Protein AF-F1LDQ6-F1 (afdb_monomer_lite)

Structure (mmCIF, N/CA/C/O backbone):
data_AF-F1LDQ6-F1
#
_entry.id   AF-F1LDQ6-F1
#
loop_
_atom_site.group_PDB
_atom_site.id
_atom_site.type_symbol
_atom_site.label_atom_id
_atom_site.label_alt_id
_atom_site.label_comp_id
_atom_site.label_asym_id
_atom_site.label_entity_id
_atom_site.label_seq_id
_atom_site.pdbx_PDB_ins_code
_atom_site.Cartn_x
_atom_site.Cartn_y
_atom_site.Cartn_z
_atom_site.occupancy
_atom_site.B_iso_or_equiv
_atom_site.auth_seq_id
_atom_site.auth_comp_id
_atom_site.auth_asym_id
_atom_site.auth_atom_id
_atom_site.pdbx_PDB_model_num
ATOM 1 N N . MET A 1 1 ? 8.970 -7.870 -12.441 1.00 80.69 1 MET A N 1
ATOM 2 C CA . MET A 1 1 ? 7.607 -8.225 -11.970 1.00 80.69 1 MET A CA 1
ATOM 3 C C . MET A 1 1 ? 7.551 -8.861 -10.576 1.00 80.69 1 MET A C 1
ATOM 5 O O . MET A 1 1 ? 6.465 -8.912 -10.012 1.00 80.69 1 MET A O 1
ATOM 9 N N . HIS A 1 2 ? 8.662 -9.320 -9.978 1.00 88.25 2 HIS A N 1
ATOM 10 C CA . HIS A 1 2 ? 8.623 -9.955 -8.647 1.00 88.25 2 HIS A CA 1
ATOM 11 C C . HIS A 1 2 ? 8.048 -9.056 -7.546 1.00 88.25 2 HIS A C 1
ATOM 13 O O . HIS A 1 2 ? 7.240 -9.527 -6.755 1.00 88.25 2 HIS A O 1
ATOM 19 N N . LEU A 1 3 ? 8.393 -7.763 -7.538 1.00 90.75 3 LEU A N 1
ATOM 20 C CA . LEU A 1 3 ? 7.839 -6.810 -6.572 1.00 90.75 3 LEU A CA 1
ATOM 21 C C . LEU A 1 3 ? 6.325 -6.659 -6.731 1.00 90.75 3 LEU A C 1
ATOM 23 O O . LEU A 1 3 ? 5.604 -6.817 -5.759 1.00 90.75 3 LEU A O 1
ATOM 27 N N . THR A 1 4 ? 5.826 -6.464 -7.953 1.00 88.25 4 THR A N 1
ATOM 28 C CA . THR A 1 4 ? 4.381 -6.427 -8.241 1.00 88.25 4 THR A CA 1
ATOM 29 C C . THR A 1 4 ? 3.661 -7.660 -7.701 1.00 88.25 4 THR A C 1
ATOM 31 O O . THR A 1 4 ? 2.629 -7.543 -7.049 1.00 88.25 4 THR A O 1
ATOM 34 N N . ARG A 1 5 ? 4.238 -8.844 -7.919 1.00 88.31 5 ARG A N 1
ATOM 35 C CA . ARG A 1 5 ? 3.702 -10.105 -7.408 1.00 88.31 5 ARG A CA 1
ATOM 36 C C . ARG A 1 5 ? 3.729 -10.167 -5.877 1.00 88.31 5 ARG A C 1
ATOM 38 O O . ARG A 1 5 ? 2.726 -10.535 -5.282 1.00 88.31 5 ARG A O 1
ATOM 45 N N . ALA A 1 6 ? 4.819 -9.763 -5.230 1.00 90.56 6 ALA A N 1
ATOM 46 C CA . ALA A 1 6 ? 4.908 -9.736 -3.770 1.00 90.56 6 ALA A CA 1
ATOM 47 C C . ALA A 1 6 ? 3.896 -8.760 -3.143 1.00 90.56 6 ALA A C 1
ATOM 49 O O . ALA A 1 6 ? 3.121 -9.155 -2.277 1.00 90.56 6 ALA A O 1
ATOM 50 N N . TYR A 1 7 ? 3.840 -7.520 -3.637 1.00 92.44 7 TYR A N 1
ATOM 51 C CA . TYR A 1 7 ? 2.925 -6.490 -3.136 1.00 92.44 7 TYR A CA 1
ATOM 52 C C . TYR A 1 7 ? 1.452 -6.809 -3.402 1.00 92.44 7 TYR A C 1
ATOM 54 O O . TYR A 1 7 ? 0.591 -6.348 -2.655 1.00 92.44 7 TYR A O 1
ATOM 62 N N . SER A 1 8 ? 1.152 -7.635 -4.411 1.00 88.31 8 SER A N 1
ATOM 63 C CA . SER A 1 8 ? -0.214 -8.116 -4.624 1.00 88.31 8 SER A CA 1
ATOM 64 C C . SER A 1 8 ? -0.769 -8.849 -3.404 1.00 88.31 8 SER A C 1
ATOM 66 O O . SER A 1 8 ? -1.938 -8.670 -3.090 1.00 88.31 8 SER A O 1
ATOM 68 N N . ALA A 1 9 ? 0.071 -9.573 -2.653 1.00 91.75 9 ALA A N 1
ATOM 69 C CA . ALA A 1 9 ? -0.367 -10.258 -1.443 1.00 91.75 9 ALA A CA 1
ATOM 70 C C . ALA A 1 9 ? -0.829 -9.276 -0.359 1.00 91.75 9 ALA A C 1
ATOM 72 O O . ALA A 1 9 ? -1.778 -9.570 0.354 1.00 91.75 9 ALA A O 1
ATOM 73 N N . PHE A 1 10 ? -0.213 -8.098 -0.247 1.00 92.94 10 PHE A N 1
ATOM 74 C CA . PHE A 1 10 ? -0.625 -7.098 0.742 1.00 92.94 10 PHE A CA 1
ATOM 75 C C . PHE A 1 10 ? -1.967 -6.464 0.370 1.00 92.94 10 PHE A C 1
ATOM 77 O O . PHE A 1 10 ? -2.851 -6.362 1.212 1.00 92.94 10 PHE A O 1
ATOM 84 N N . GLY A 1 11 ? -2.148 -6.099 -0.903 1.00 88.00 11 GLY A N 1
ATOM 85 C CA . GLY A 1 11 ? -3.404 -5.515 -1.381 1.00 88.00 11 GLY A CA 1
ATOM 86 C C . GLY A 1 11 ? -4.557 -6.519 -1.497 1.00 88.00 11 GLY A C 1
ATOM 87 O O . GLY A 1 11 ? -5.712 -6.126 -1.440 1.00 88.00 11 GLY A O 1
ATOM 88 N N . ASN A 1 12 ? -4.267 -7.813 -1.641 1.00 89.19 12 ASN A N 1
ATOM 89 C CA . ASN A 1 12 ? -5.262 -8.846 -1.937 1.00 89.19 12 ASN A CA 1
ATOM 90 C C . ASN A 1 12 ? -5.451 -9.835 -0.773 1.00 89.19 12 ASN A C 1
ATOM 92 O O . ASN A 1 12 ? -5.427 -11.049 -0.965 1.00 89.19 12 ASN A O 1
ATOM 96 N N . GLY A 1 13 ? -5.557 -9.332 0.462 1.00 86.31 13 GLY A N 1
ATOM 97 C CA . GLY A 1 13 ? -5.902 -10.153 1.633 1.00 86.31 13 GLY A CA 1
ATOM 98 C C . GLY A 1 13 ? -4.936 -11.310 1.924 1.00 86.31 13 GLY A C 1
ATOM 99 O O . GLY A 1 13 ? -5.341 -12.339 2.457 1.00 86.31 13 GLY A O 1
ATOM 100 N N . GLY A 1 14 ? -3.664 -11.178 1.551 1.00 87.25 14 GLY A N 1
ATOM 101 C CA . GLY A 1 14 ? -2.615 -12.182 1.742 1.00 87.25 14 GLY A CA 1
ATOM 102 C C . GLY A 1 14 ? -2.458 -13.188 0.600 1.00 87.25 14 GLY A C 1
ATOM 103 O O . GLY A 1 14 ? -1.590 -14.065 0.671 1.00 87.25 14 GLY A O 1
ATOM 104 N N . VAL A 1 15 ? -3.250 -13.049 -0.465 1.00 87.75 15 VAL A N 1
ATOM 105 C CA . VAL A 1 15 ? -3.206 -13.898 -1.657 1.00 87.75 15 VAL A CA 1
ATOM 106 C C . VAL A 1 15 ? -2.243 -13.320 -2.687 1.00 87.75 15 VAL A C 1
ATOM 108 O O . VAL A 1 15 ? -2.486 -12.269 -3.279 1.00 87.75 15 VAL A O 1
ATOM 111 N N . MET A 1 16 ? -1.158 -14.041 -2.954 1.00 86.25 16 MET A N 1
ATOM 112 C CA . MET A 1 16 ? -0.232 -13.695 -4.027 1.00 86.25 16 MET A CA 1
ATOM 113 C C . MET A 1 16 ? -0.817 -14.106 -5.382 1.00 86.25 16 MET A C 1
ATOM 115 O O . MET A 1 16 ? -1.161 -15.273 -5.566 1.00 86.25 16 MET A O 1
ATOM 119 N N . VAL A 1 17 ? -0.869 -13.172 -6.336 1.00 80.88 17 VAL A N 1
ATOM 120 C CA . VAL A 1 17 ? -1.338 -13.438 -7.708 1.00 80.88 17 VAL A CA 1
ATOM 121 C C . VAL A 1 17 ? -0.198 -13.382 -8.716 1.00 80.88 17 VAL A C 1
ATOM 123 O O . VAL A 1 17 ? 0.825 -12.724 -8.505 1.00 80.88 17 VAL A O 1
ATOM 126 N N . THR A 1 18 ? -0.375 -14.062 -9.842 1.00 82.12 18 THR A N 1
ATOM 127 C CA . THR A 1 18 ? 0.530 -13.947 -10.985 1.00 82.12 18 THR A CA 1
ATOM 128 C C . THR A 1 18 ? 0.097 -12.747 -11.836 1.00 82.12 18 THR A C 1
ATOM 130 O O . THR A 1 18 ? -1.075 -12.650 -12.181 1.00 82.12 18 THR A O 1
ATOM 133 N N . PRO A 1 19 ? 0.981 -11.783 -12.154 1.00 81.75 19 PRO A N 1
ATOM 134 C CA . PRO A 1 19 ? 0.616 -10.683 -13.045 1.00 81.75 19 PRO A CA 1
ATOM 135 C C . PRO A 1 19 ? 0.412 -11.164 -14.490 1.00 81.75 19 PRO A C 1
ATOM 137 O O . PRO A 1 19 ? 1.294 -11.816 -15.051 1.00 81.75 19 PRO A O 1
ATOM 140 N N . HIS A 1 20 ? -0.706 -10.776 -15.105 1.00 82.81 20 HIS A N 1
ATOM 141 C CA . HIS A 1 20 ? -1.045 -11.078 -16.499 1.00 82.81 20 HIS A CA 1
ATOM 142 C C . HIS A 1 20 ? -1.053 -9.805 -17.353 1.00 82.81 20 HIS A C 1
ATOM 144 O O . HIS A 1 20 ? -1.496 -8.748 -16.908 1.00 82.81 20 HIS A O 1
ATOM 150 N N . ILE A 1 21 ? -0.549 -9.906 -18.587 1.00 86.06 21 ILE A N 1
ATOM 151 C CA . ILE A 1 21 ? -0.546 -8.801 -19.568 1.00 86.06 21 ILE A CA 1
ATOM 152 C C . ILE A 1 21 ? -1.550 -9.062 -20.699 1.00 86.06 21 ILE A C 1
ATOM 154 O O . ILE A 1 21 ? -2.179 -8.134 -21.202 1.00 86.06 21 ILE A O 1
ATOM 158 N N . ILE A 1 22 ? -1.719 -10.324 -21.101 1.00 84.56 22 ILE A N 1
ATOM 159 C CA . ILE A 1 22 ? -2.584 -10.717 -22.216 1.00 84.56 22 ILE A CA 1
ATOM 160 C C . ILE A 1 22 ? -3.947 -11.119 -21.659 1.00 84.56 22 ILE A C 1
ATOM 162 O O . ILE A 1 22 ? -4.043 -12.129 -20.973 1.00 84.56 22 ILE A O 1
ATOM 166 N N . LYS A 1 23 ? -5.001 -10.362 -21.987 1.00 82.75 23 LYS A N 1
ATOM 167 C CA . LYS A 1 23 ? -6.384 -10.675 -21.583 1.00 82.75 23 LYS A CA 1
ATOM 168 C C . LYS A 1 23 ? -7.020 -11.770 -22.444 1.00 82.75 23 LYS A C 1
ATOM 170 O O . LYS A 1 23 ? -7.726 -12.639 -21.942 1.00 82.75 23 LYS A O 1
ATOM 175 N N . SER A 1 24 ? -6.818 -11.704 -23.753 1.00 87.50 24 SER A N 1
ATOM 176 C CA . SER A 1 24 ? -7.288 -12.705 -24.708 1.00 87.50 24 SER A CA 1
ATOM 177 C C . SER A 1 24 ? -6.503 -12.592 -26.007 1.00 87.50 24 SER A C 1
ATOM 179 O O . SER A 1 24 ? -6.010 -11.515 -26.337 1.00 87.50 24 SER A O 1
ATOM 181 N N . ILE A 1 25 ? -6.413 -13.697 -26.736 1.00 86.56 25 ILE A N 1
ATOM 182 C CA . ILE A 1 25 ? -5.939 -13.748 -28.115 1.00 86.56 25 ILE A CA 1
ATOM 183 C C . ILE A 1 25 ? -7.113 -14.260 -28.939 1.00 86.56 25 ILE A C 1
ATOM 185 O O . ILE A 1 25 ? -7.720 -15.277 -28.595 1.00 86.56 25 ILE A O 1
ATOM 189 N N . THR A 1 26 ? -7.444 -13.522 -29.990 1.00 91.56 26 THR A N 1
ATOM 190 C CA . THR A 1 26 ? -8.532 -13.837 -30.911 1.00 91.56 26 THR A CA 1
ATOM 191 C C . THR A 1 26 ? -7.933 -13.992 -32.295 1.00 91.56 26 THR A C 1
ATOM 193 O O . THR A 1 26 ? -7.152 -13.140 -32.719 1.00 91.56 26 THR A O 1
ATOM 196 N N . ASP A 1 27 ? -8.268 -15.091 -32.955 1.00 89.81 27 ASP A N 1
ATOM 197 C CA . ASP A 1 27 ? -7.915 -15.330 -34.343 1.00 89.81 27 ASP A CA 1
ATOM 198 C C . ASP A 1 27 ? -8.612 -14.286 -35.226 1.00 89.81 27 ASP A C 1
ATOM 200 O O . ASP A 1 27 ? -9.815 -14.045 -35.095 1.00 89.81 27 ASP A O 1
ATOM 204 N N . ALA A 1 28 ? -7.840 -13.609 -36.073 1.00 90.81 28 ALA A N 1
ATOM 205 C CA . ALA A 1 28 ? -8.348 -12.508 -36.883 1.00 90.81 28 ALA A CA 1
ATOM 206 C C . ALA A 1 28 ? -9.194 -12.983 -38.076 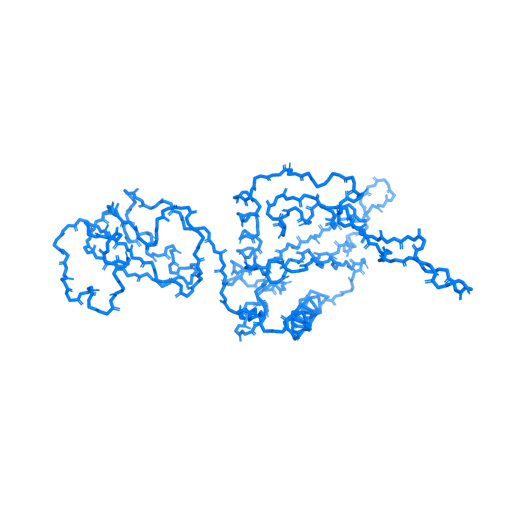1.00 90.81 28 ALA A C 1
ATOM 208 O O . ALA A 1 28 ? -10.057 -12.229 -38.525 1.00 90.81 28 ALA A O 1
ATOM 209 N N . ASP A 1 29 ? -8.969 -14.207 -38.561 1.00 88.44 29 ASP A N 1
ATOM 210 C CA . ASP A 1 29 ? -9.634 -14.762 -39.741 1.00 88.44 29 ASP A CA 1
ATOM 211 C C . ASP A 1 29 ? -10.944 -15.461 -39.359 1.00 88.44 29 ASP A C 1
ATOM 213 O O . ASP A 1 29 ? -11.956 -15.325 -40.049 1.00 88.44 29 ASP A O 1
ATOM 217 N N . THR A 1 30 ? -10.950 -16.193 -38.241 1.00 92.25 30 THR A N 1
ATOM 218 C CA . THR A 1 30 ? -12.122 -16.956 -37.776 1.00 92.25 30 THR A CA 1
ATOM 219 C C . THR A 1 30 ? -12.946 -16.220 -36.720 1.00 92.25 30 THR A C 1
ATOM 221 O O . THR A 1 30 ? -14.110 -16.558 -36.500 1.00 92.25 30 THR A O 1
ATOM 224 N N . GLY A 1 31 ? -12.365 -15.223 -36.045 1.00 89.25 31 GLY A N 1
ATOM 225 C CA . GLY A 1 31 ? -12.971 -14.561 -34.887 1.00 89.25 31 GLY A CA 1
ATOM 226 C C . GLY A 1 31 ? -12.975 -15.416 -33.612 1.00 89.25 31 GLY A C 1
ATOM 227 O O . GLY A 1 31 ? -13.575 -15.020 -32.608 1.00 89.25 31 GLY A O 1
ATOM 228 N N . GLU A 1 32 ? -12.326 -16.583 -33.621 1.00 89.44 32 GLU A N 1
ATOM 229 C CA . GLU A 1 32 ? -12.301 -17.506 -32.488 1.00 89.44 32 GLU A CA 1
ATOM 230 C C . GLU A 1 32 ? -11.354 -17.024 -31.379 1.00 89.44 32 GLU A C 1
ATOM 232 O O . GLU A 1 32 ? -10.224 -16.600 -31.621 1.00 89.44 32 GLU A O 1
ATOM 237 N N . VAL A 1 33 ? -11.789 -17.109 -30.118 1.00 86.06 33 VAL A N 1
ATOM 238 C CA . VAL A 1 33 ? -10.930 -16.809 -28.964 1.00 86.06 33 VAL A CA 1
ATOM 239 C C . VAL A 1 33 ? -10.040 -18.016 -28.662 1.00 86.06 33 VAL A C 1
ATOM 241 O O . VAL A 1 33 ? -10.438 -18.920 -27.932 1.00 86.06 33 VAL A O 1
ATOM 244 N N . ILE A 1 34 ? -8.816 -17.999 -29.183 1.00 89.62 34 ILE A N 1
ATOM 245 C CA . ILE A 1 34 ? -7.836 -19.087 -29.023 1.00 89.62 34 ILE A CA 1
ATOM 246 C C . ILE A 1 34 ? -7.120 -19.071 -27.665 1.00 89.62 34 ILE A C 1
ATOM 248 O O . ILE A 1 34 ? -6.612 -20.089 -27.200 1.00 89.62 34 ILE A O 1
ATOM 252 N N . TYR A 1 35 ? -7.098 -17.920 -26.993 1.00 83.62 35 TYR A N 1
ATOM 253 C CA . TYR A 1 35 ? -6.637 -17.795 -25.612 1.00 83.62 35 TYR A CA 1
ATOM 254 C C . TYR A 1 35 ? -7.503 -16.784 -24.875 1.00 83.62 35 TYR A C 1
ATOM 256 O O . TYR A 1 35 ? -7.811 -15.709 -25.387 1.00 83.62 35 TYR A O 1
ATOM 264 N N . LYS A 1 36 ? -7.847 -17.090 -23.630 1.00 82.50 36 LYS A N 1
ATOM 265 C CA . LYS A 1 36 ? -8.489 -16.153 -22.717 1.00 82.50 36 LYS A CA 1
ATOM 266 C C . LYS A 1 36 ? -7.867 -16.329 -21.351 1.00 82.50 36 LYS A C 1
ATOM 268 O O . LYS A 1 36 ? -7.795 -17.450 -20.850 1.00 82.50 36 LYS A O 1
ATOM 273 N N . ASP A 1 37 ? -7.449 -15.220 -20.765 1.00 74.00 37 ASP A N 1
ATOM 274 C CA . ASP A 1 37 ? -7.038 -15.186 -19.376 1.00 74.00 37 ASP A CA 1
ATOM 275 C C . ASP A 1 37 ? -8.293 -15.374 -18.523 1.00 74.00 37 ASP A C 1
ATOM 277 O O . ASP A 1 37 ? -9.160 -14.501 -18.428 1.00 74.00 37 ASP A O 1
ATOM 281 N N . THR A 1 38 ? -8.461 -16.590 -18.022 1.00 64.38 38 THR A N 1
ATOM 282 C CA . THR A 1 38 ? -9.497 -16.942 -17.056 1.00 64.38 38 THR A CA 1
ATOM 283 C C . THR A 1 38 ? -8.820 -17.044 -15.703 1.00 64.38 38 THR A C 1
ATOM 285 O O . THR A 1 38 ? -7.817 -17.754 -15.604 1.00 64.38 38 THR A O 1
ATOM 288 N N . GLU A 1 39 ? -9.380 -16.383 -14.687 1.00 54.06 39 GLU A N 1
ATOM 289 C CA . GLU A 1 39 ? -8.834 -16.314 -13.319 1.00 54.06 39 GLU A CA 1
ATOM 290 C C . GLU A 1 39 ? -8.436 -17.695 -12.752 1.00 54.06 39 GLU A C 1
ATOM 292 O O . GLU A 1 39 ? -7.484 -17.792 -11.984 1.00 54.06 39 GLU A O 1
ATOM 297 N N . ASP A 1 40 ? -9.077 -18.775 -13.214 1.00 51.47 40 ASP A N 1
ATOM 298 C CA . ASP A 1 40 ? -8.833 -20.152 -12.768 1.00 51.47 40 ASP A CA 1
ATOM 299 C C . ASP A 1 40 ? -7.605 -20.862 -13.369 1.00 51.47 40 ASP A C 1
ATOM 301 O O . ASP A 1 40 ? -7.151 -21.865 -12.817 1.00 51.47 40 ASP A O 1
ATOM 305 N N . LYS A 1 41 ? -7.057 -20.423 -14.513 1.00 49.78 41 LYS A N 1
ATOM 306 C CA . LYS A 1 41 ? -6.101 -21.261 -15.278 1.00 49.78 41 LYS A CA 1
ATOM 307 C C . LYS A 1 41 ? -4.630 -21.064 -14.926 1.00 49.78 41 LYS A C 1
ATOM 309 O O . LYS A 1 41 ? -3.808 -21.898 -15.300 1.00 49.78 41 LYS A O 1
ATOM 314 N N . ASN A 1 42 ? -4.279 -20.019 -14.187 1.00 46.59 42 ASN A N 1
ATOM 315 C CA . ASN A 1 42 ? -2.882 -19.656 -13.975 1.00 46.59 42 ASN A CA 1
ATOM 316 C C . ASN A 1 42 ? -2.465 -19.799 -12.506 1.00 46.59 42 ASN A C 1
ATOM 318 O O . ASN A 1 42 ? -2.464 -18.849 -11.735 1.00 46.59 42 ASN A O 1
ATOM 322 N N . LEU A 1 43 ? -2.068 -21.028 -12.161 1.00 47.97 43 LEU A N 1
ATOM 323 C CA . LEU A 1 43 ? -0.996 -21.367 -11.217 1.00 47.97 43 LEU A CA 1
ATOM 324 C C . LEU A 1 43 ? -0.895 -20.487 -9.951 1.00 47.97 43 LEU A C 1
ATOM 326 O O . LEU A 1 43 ? -0.218 -19.460 -9.920 1.00 47.97 43 LEU A O 1
ATOM 330 N N . ALA A 1 44 ? -1.457 -21.030 -8.866 1.00 50.66 44 ALA A N 1
ATOM 331 C CA . ALA A 1 44 ? -1.191 -20.678 -7.473 1.00 50.66 44 ALA A CA 1
ATOM 332 C C . ALA A 1 44 ? -1.629 -19.268 -7.043 1.00 50.66 44 ALA A C 1
ATOM 334 O O . ALA A 1 44 ? -0.806 -18.459 -6.612 1.00 50.66 44 ALA A O 1
ATOM 335 N N . ILE A 1 45 ? -2.948 -19.042 -7.018 1.00 60.59 45 ILE A N 1
ATOM 336 C CA . ILE A 1 45 ? -3.583 -18.268 -5.939 1.00 60.59 45 ILE A CA 1
ATOM 337 C C . ILE A 1 45 ? -3.091 -18.894 -4.629 1.00 60.59 45 ILE A C 1
ATOM 339 O O . ILE A 1 45 ? -3.582 -19.932 -4.187 1.00 60.59 45 ILE A O 1
ATOM 343 N N . LYS A 1 46 ? -2.019 -18.337 -4.069 1.00 76.50 46 LYS A N 1
ATOM 344 C CA . LYS A 1 46 ? -1.381 -18.867 -2.867 1.00 76.50 46 LYS A CA 1
ATOM 345 C C . LYS A 1 46 ? -1.582 -17.860 -1.757 1.00 76.50 46 LYS A C 1
ATOM 347 O O . LYS A 1 46 ? -1.048 -16.753 -1.825 1.00 76.50 46 LYS A O 1
ATOM 352 N N . GLN A 1 47 ? -2.312 -18.267 -0.725 1.00 87.19 47 GLN A N 1
ATOM 353 C CA . GLN A 1 47 ? -2.287 -17.569 0.551 1.00 87.19 47 GLN A CA 1
ATOM 354 C C . GLN A 1 47 ? -0.858 -17.672 1.097 1.00 87.19 47 GLN A C 1
ATOM 356 O O . GLN A 1 47 ? -0.402 -18.757 1.462 1.00 87.19 47 GLN A O 1
ATOM 361 N N . VAL A 1 48 ? -0.114 -16.570 1.069 1.00 92.56 48 VAL A N 1
ATOM 362 C CA . VAL A 1 48 ? 1.290 -16.535 1.520 1.00 92.56 48 VAL A CA 1
ATOM 363 C C . VAL A 1 48 ? 1.437 -15.916 2.904 1.00 92.56 48 VAL A C 1
ATOM 365 O O . VAL A 1 48 ? 2.399 -16.217 3.602 1.00 92.56 48 VAL A O 1
ATOM 368 N N . ILE A 1 49 ? 0.472 -15.091 3.307 1.00 93.06 49 ILE A N 1
ATOM 369 C CA . ILE A 1 49 ? 0.343 -14.498 4.643 1.00 93.06 49 ILE A CA 1
ATOM 370 C C . ILE A 1 49 ? -1.132 -14.496 5.033 1.00 93.06 49 ILE A C 1
ATOM 372 O O . ILE A 1 49 ? -1.979 -14.607 4.155 1.00 93.06 49 ILE A O 1
ATOM 376 N N . LYS A 1 50 ? -1.468 -14.375 6.318 1.00 90.88 50 LYS A N 1
ATOM 377 C CA . LYS A 1 50 ? -2.874 -14.314 6.744 1.00 90.88 50 LYS A CA 1
ATOM 378 C C . LYS A 1 50 ? -3.536 -12.995 6.300 1.00 90.88 50 LYS A C 1
ATOM 380 O O . LYS A 1 50 ? -2.817 -11.996 6.190 1.00 90.88 50 LYS A O 1
ATOM 385 N N . PRO A 1 51 ? -4.863 -12.958 6.081 1.00 87.25 51 PRO A N 1
ATOM 386 C CA . PRO A 1 51 ? -5.574 -11.720 5.760 1.00 87.25 51 PRO A CA 1
ATOM 387 C C . PRO A 1 51 ? -5.327 -10.607 6.781 1.00 87.25 51 PRO A C 1
ATOM 389 O O . PRO A 1 51 ? -5.076 -9.469 6.390 1.00 87.25 51 PRO A O 1
ATOM 392 N N . GLU A 1 52 ? -5.286 -10.949 8.072 1.00 84.88 52 GLU A N 1
ATOM 393 C CA . GLU A 1 52 ? -5.036 -9.989 9.151 1.00 84.88 52 GLU A CA 1
ATOM 394 C C . GLU A 1 52 ? -3.632 -9.397 9.034 1.00 84.88 52 GLU A C 1
ATOM 396 O O . GLU A 1 52 ? -3.459 -8.185 9.089 1.00 84.88 52 GLU A O 1
ATOM 401 N N . THR A 1 53 ? -2.628 -10.237 8.757 1.00 90.50 53 THR A N 1
ATOM 402 C CA . THR A 1 53 ? -1.252 -9.783 8.514 1.00 90.50 53 THR A CA 1
ATOM 403 C C . THR A 1 53 ? -1.165 -8.863 7.298 1.00 90.50 53 THR A C 1
ATOM 405 O O . THR A 1 53 ? -0.468 -7.853 7.349 1.00 90.50 53 THR A O 1
ATOM 408 N N . ALA A 1 54 ? -1.859 -9.190 6.204 1.00 90.00 54 ALA A N 1
ATOM 409 C CA . ALA A 1 54 ? -1.862 -8.361 5.001 1.00 90.00 54 ALA A CA 1
ATOM 410 C C . ALA A 1 54 ? -2.433 -6.966 5.281 1.00 90.00 54 ALA A C 1
ATOM 412 O O . ALA A 1 54 ? -1.817 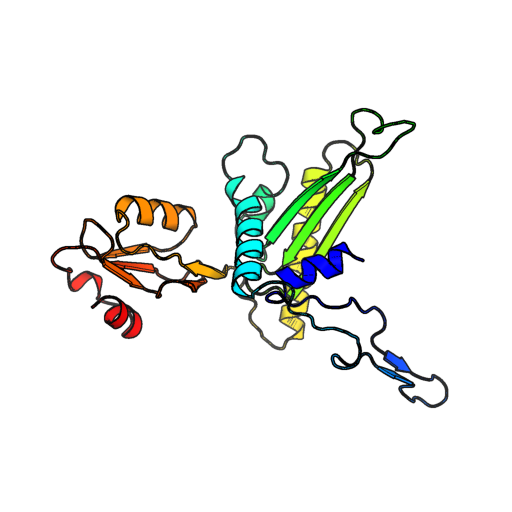-5.965 4.915 1.00 90.00 54 ALA A O 1
ATOM 413 N N . ALA A 1 55 ? -3.562 -6.895 5.985 1.00 84.62 55 ALA A N 1
ATOM 414 C CA . ALA A 1 55 ? -4.179 -5.624 6.328 1.00 84.62 55 ALA A CA 1
ATOM 415 C C . ALA A 1 55 ? -3.376 -4.842 7.388 1.00 84.62 55 ALA A C 1
ATOM 417 O O . ALA A 1 55 ? -3.249 -3.628 7.247 1.00 84.62 55 ALA A O 1
ATOM 418 N N . THR A 1 56 ? -2.713 -5.497 8.355 1.00 86.19 56 THR A N 1
ATOM 419 C CA . THR A 1 56 ? -1.725 -4.824 9.224 1.00 86.19 56 THR A CA 1
ATOM 420 C C . THR A 1 56 ? -0.607 -4.179 8.403 1.00 86.19 56 THR A C 1
ATOM 422 O O . THR A 1 56 ? -0.291 -3.016 8.620 1.00 86.19 56 THR A O 1
ATOM 425 N N . VAL A 1 57 ? -0.036 -4.884 7.418 1.00 91.56 57 VAL A N 1
ATOM 426 C CA . VAL A 1 57 ? 1.026 -4.326 6.560 1.00 91.56 57 VAL A CA 1
ATOM 427 C C . VAL A 1 57 ? 0.537 -3.105 5.779 1.00 91.56 57 VAL A C 1
ATOM 429 O O . VAL A 1 57 ? 1.245 -2.102 5.709 1.00 91.56 57 VAL A O 1
ATOM 432 N N . VAL A 1 58 ? -0.670 -3.159 5.207 1.00 85.69 58 VAL A N 1
ATOM 433 C CA . VAL A 1 58 ? -1.259 -2.016 4.491 1.00 85.69 58 VAL A CA 1
ATOM 434 C C . VAL A 1 58 ? -1.478 -0.829 5.434 1.00 85.69 58 VAL A C 1
ATOM 436 O O . VAL A 1 58 ? -1.143 0.294 5.061 1.00 85.69 58 VAL A O 1
ATOM 439 N N . ASN A 1 59 ? -1.951 -1.061 6.660 1.00 79.44 59 ASN A N 1
ATOM 440 C CA . ASN A 1 59 ? -2.123 -0.004 7.662 1.00 79.44 59 ASN A CA 1
ATOM 441 C C . ASN A 1 59 ? -0.788 0.624 8.065 1.00 79.44 59 ASN A C 1
ATOM 443 O O . ASN A 1 59 ? -0.674 1.845 8.086 1.00 79.44 59 ASN A O 1
ATOM 447 N N . GLU A 1 60 ? 0.255 -0.176 8.276 1.00 82.44 60 GLU A N 1
ATOM 448 C CA . GLU A 1 60 ? 1.591 0.351 8.567 1.00 82.44 60 GLU A CA 1
ATOM 449 C C . GLU A 1 60 ? 2.174 1.150 7.393 1.00 82.44 60 GLU A C 1
ATOM 451 O O . GLU A 1 60 ? 2.870 2.145 7.587 1.00 82.44 60 GLU A O 1
ATOM 456 N N . MET A 1 61 ? 1.842 0.782 6.153 1.00 84.62 61 MET A N 1
ATOM 457 C CA . MET A 1 61 ? 2.178 1.585 4.975 1.00 84.62 61 MET A CA 1
ATOM 458 C C . MET A 1 61 ? 1.400 2.910 4.912 1.00 84.62 61 MET A C 1
ATOM 460 O O . MET A 1 61 ? 1.907 3.869 4.333 1.00 84.62 61 MET A O 1
ATOM 464 N N . VAL A 1 62 ? 0.190 2.993 5.476 1.00 77.69 62 VAL A N 1
ATOM 465 C CA . VAL A 1 62 ? -0.525 4.270 5.667 1.00 77.69 62 VAL A CA 1
ATOM 466 C C . VAL A 1 62 ? 0.138 5.074 6.787 1.00 77.69 62 VAL A C 1
ATOM 468 O O . VAL A 1 62 ? 0.434 6.251 6.598 1.00 77.69 62 VAL A O 1
ATOM 471 N N . ASN A 1 63 ? 0.466 4.438 7.912 1.00 69.81 63 ASN A N 1
ATOM 472 C CA . ASN A 1 63 ? 1.123 5.084 9.051 1.00 69.81 63 ASN A CA 1
ATOM 473 C C . ASN A 1 63 ? 2.498 5.651 8.683 1.00 69.81 63 ASN A C 1
ATOM 475 O O . ASN A 1 63 ? 2.851 6.754 9.085 1.00 69.81 63 ASN A O 1
ATOM 479 N N . ALA A 1 64 ? 3.265 4.954 7.845 1.00 70.56 64 ALA A N 1
ATOM 480 C CA . ALA A 1 64 ? 4.538 5.455 7.331 1.00 70.56 64 ALA A CA 1
ATOM 481 C C . ALA A 1 64 ? 4.388 6.762 6.527 1.00 70.56 64 ALA A C 1
ATOM 483 O O . ALA A 1 64 ? 5.342 7.539 6.421 1.00 70.56 64 ALA A O 1
ATOM 484 N N . VAL A 1 65 ? 3.202 7.008 5.959 1.00 63.50 65 VAL A N 1
ATOM 485 C CA . VAL A 1 65 ? 2.864 8.242 5.243 1.00 63.50 65 VAL A CA 1
ATOM 486 C C . VAL A 1 65 ? 2.443 9.336 6.223 1.00 63.50 65 VAL A C 1
ATOM 488 O O . VAL A 1 65 ? 2.948 10.453 6.102 1.00 63.50 65 VAL A O 1
ATOM 491 N N . THR A 1 66 ? 1.568 9.013 7.183 1.00 54.75 66 THR A N 1
ATOM 492 C CA . THR A 1 66 ? 0.958 9.964 8.131 1.00 54.75 66 THR A CA 1
ATOM 493 C C . THR A 1 66 ? 1.872 10.343 9.294 1.00 54.75 66 THR A C 1
ATOM 495 O O . THR A 1 66 ? 1.912 11.504 9.667 1.00 54.75 66 THR A O 1
ATOM 498 N N . TYR A 1 67 ? 2.687 9.432 9.832 1.00 49.06 67 TYR A N 1
ATOM 499 C CA . TYR A 1 67 ? 3.610 9.712 10.947 1.00 49.06 67 TYR A CA 1
ATOM 500 C C . TYR A 1 67 ? 4.744 10.682 10.565 1.00 49.06 67 TYR A C 1
ATOM 502 O O . TYR A 1 67 ? 5.436 11.229 11.420 1.00 49.06 67 TYR A O 1
ATOM 510 N N . GLN A 1 68 ? 4.941 10.945 9.269 1.00 49.94 68 GLN A N 1
ATOM 511 C CA . GLN A 1 68 ? 5.809 12.038 8.820 1.00 49.94 68 GLN A CA 1
ATOM 512 C C . GLN A 1 68 ? 5.156 13.429 8.957 1.00 49.94 68 GLN A C 1
ATOM 514 O O . GLN A 1 68 ? 5.838 14.438 8.748 1.00 49.94 68 GLN A O 1
ATOM 519 N N . GLU A 1 69 ? 3.876 13.520 9.333 1.00 40.09 69 GLU A N 1
ATOM 520 C CA . GLU A 1 69 ? 3.233 14.769 9.742 1.00 40.09 69 GLU A CA 1
ATOM 521 C C . GLU A 1 69 ? 3.798 15.231 11.095 1.00 40.09 69 GLU A C 1
ATOM 523 O O . GLU A 1 69 ? 3.384 14.789 12.159 1.00 40.09 69 GLU A O 1
ATOM 528 N N . GLY A 1 70 ? 4.797 16.118 11.048 1.00 36.69 70 GLY A N 1
ATOM 529 C CA . GLY A 1 70 ? 5.406 16.723 12.242 1.00 36.69 70 GLY A CA 1
ATOM 530 C C . GLY A 1 70 ? 6.934 16.777 12.235 1.00 36.69 70 GLY A C 1
ATOM 531 O O . GLY A 1 70 ? 7.519 17.465 13.068 1.00 36.69 70 GLY A O 1
ATOM 532 N N . LEU A 1 71 ? 7.602 16.115 11.282 1.00 35.44 71 LEU A N 1
ATOM 533 C CA . LEU A 1 71 ? 9.060 16.176 11.142 1.00 35.44 71 LEU A CA 1
ATOM 534 C C . LEU A 1 71 ? 9.487 17.237 10.104 1.00 35.44 71 LEU A C 1
ATOM 536 O O . LEU A 1 71 ? 8.872 17.345 9.041 1.00 35.44 71 LEU A O 1
ATOM 540 N N . PRO A 1 72 ? 10.582 17.988 10.344 1.00 34.66 72 PRO A N 1
ATOM 541 C CA . PRO A 1 72 ? 11.054 19.065 9.459 1.00 34.66 72 PRO A CA 1
ATOM 542 C C . PRO A 1 72 ? 11.526 18.591 8.068 1.00 34.66 72 PRO A C 1
ATOM 544 O O . PRO A 1 72 ? 11.802 19.411 7.198 1.00 34.66 72 PRO A O 1
ATOM 547 N N . ASN A 1 73 ? 11.588 17.278 7.824 1.00 40.66 73 ASN A N 1
ATOM 548 C CA . ASN A 1 73 ? 11.968 16.667 6.550 1.00 40.66 73 ASN A CA 1
ATOM 549 C C . ASN A 1 73 ? 10.749 16.010 5.872 1.00 40.66 73 ASN A C 1
ATOM 551 O O . ASN A 1 73 ? 10.652 14.786 5.806 1.00 40.66 73 ASN A O 1
ATOM 555 N N . ARG A 1 74 ? 9.835 16.838 5.345 1.00 50.88 74 ARG A N 1
ATOM 556 C CA . ARG A 1 74 ? 8.639 16.478 4.549 1.00 50.88 74 ARG A CA 1
ATOM 557 C C . ARG A 1 74 ? 8.973 15.807 3.205 1.00 50.88 74 ARG A C 1
ATOM 559 O O . ARG A 1 74 ? 8.675 16.341 2.143 1.00 50.88 74 ARG A O 1
ATOM 566 N N . ARG A 1 75 ? 9.637 14.658 3.197 1.00 48.38 75 ARG A N 1
ATOM 567 C CA . ARG A 1 75 ? 10.338 14.202 1.986 1.00 48.38 75 ARG A CA 1
ATOM 568 C C . ARG A 1 75 ? 9.495 13.473 0.932 1.00 48.38 75 ARG A C 1
ATOM 570 O O . ARG A 1 75 ? 10.102 12.971 0.005 1.00 48.38 75 ARG A O 1
ATOM 577 N N . ALA A 1 76 ? 8.158 13.437 1.033 1.00 47.22 76 ALA A N 1
ATOM 578 C CA . ALA A 1 76 ? 7.201 13.272 -0.092 1.00 47.22 76 ALA A CA 1
ATOM 579 C C . ALA A 1 76 ? 5.803 12.823 0.361 1.00 47.22 76 ALA A C 1
ATOM 581 O O . ALA A 1 76 ? 4.813 13.085 -0.320 1.00 47.22 76 ALA A O 1
ATOM 582 N N . THR A 1 77 ? 5.707 12.107 1.483 1.00 47.75 77 THR A N 1
ATOM 583 C CA . THR A 1 77 ? 4.464 11.448 1.910 1.00 47.75 77 THR A CA 1
ATOM 584 C C . THR A 1 77 ? 3.483 12.406 2.586 1.00 47.75 77 THR A C 1
ATOM 586 O O . THR A 1 77 ? 2.280 12.273 2.388 1.00 47.75 77 THR A O 1
ATOM 589 N N . GLY A 1 78 ? 3.974 13.445 3.271 1.00 45.56 78 GLY A N 1
ATOM 590 C CA . GLY A 1 78 ? 3.134 14.489 3.880 1.00 45.56 78 GLY A CA 1
ATOM 591 C C . GLY A 1 78 ? 2.294 15.304 2.880 1.00 45.56 78 GLY A C 1
ATOM 592 O O . GLY A 1 78 ? 1.268 15.856 3.252 1.00 45.56 78 GLY A O 1
ATOM 593 N N . TYR A 1 79 ? 2.655 15.337 1.589 1.00 45.25 79 TYR A N 1
ATOM 594 C CA . TYR A 1 79 ? 1.833 15.959 0.531 1.00 45.25 79 TYR A CA 1
ATOM 595 C C . TYR A 1 79 ? 0.604 15.119 0.127 1.00 45.25 79 TYR A C 1
ATOM 597 O O . TYR A 1 79 ? -0.288 15.589 -0.595 1.00 45.25 79 TYR A O 1
ATOM 605 N N . LEU A 1 80 ? 0.567 13.854 0.551 1.00 49.88 80 LEU A N 1
ATOM 606 C CA . LEU A 1 80 ? -0.472 12.884 0.205 1.00 49.88 80 LEU A CA 1
ATOM 607 C C . LEU A 1 80 ? -1.578 12.810 1.263 1.00 49.88 80 LEU A C 1
ATOM 609 O O . LEU A 1 80 ? -2.669 12.354 0.937 1.00 49.88 80 LEU A O 1
ATOM 613 N N . ALA A 1 81 ? -1.312 13.308 2.474 1.00 46.31 81 ALA A N 1
ATOM 614 C CA . ALA A 1 81 ? -2.253 13.362 3.591 1.00 46.31 81 ALA A CA 1
ATOM 615 C C . ALA A 1 81 ? -3.237 14.551 3.524 1.00 46.31 81 ALA A C 1
ATOM 617 O O . ALA A 1 81 ? -4.271 14.540 4.189 1.00 46.31 81 ALA A O 1
ATOM 618 N N . ASP A 1 82 ? -2.973 15.549 2.671 1.00 48.19 82 ASP A N 1
ATOM 619 C CA . ASP A 1 82 ? -3.821 16.737 2.543 1.00 48.19 82 ASP A CA 1
ATOM 620 C C . ASP A 1 82 ? -5.165 16.419 1.842 1.00 48.19 82 ASP A C 1
ATOM 622 O O . ASP A 1 82 ? -5.262 16.345 0.608 1.00 48.19 82 ASP A O 1
ATOM 626 N N . GLY A 1 83 ? -6.174 16.133 2.673 1.00 43.38 83 GLY A N 1
ATOM 627 C CA . GLY A 1 83 ? -7.557 16.613 2.579 1.00 43.38 83 GLY A CA 1
ATOM 628 C C . GLY A 1 83 ? -8.311 16.428 1.259 1.00 43.38 83 GLY A C 1
ATOM 629 O O . GLY A 1 83 ? -8.747 17.410 0.664 1.00 43.38 83 GLY A O 1
ATOM 630 N N . GLY A 1 84 ? -8.537 15.183 0.817 1.00 47.72 84 GLY A N 1
ATOM 631 C CA . GLY A 1 84 ? -9.507 14.860 -0.252 1.00 47.72 84 GLY A CA 1
ATOM 632 C C . GLY A 1 84 ? -9.005 13.937 -1.369 1.00 47.72 84 GLY A C 1
ATOM 633 O O . GLY A 1 84 ? -9.718 13.714 -2.356 1.00 47.72 84 GLY A O 1
ATOM 634 N N . ALA A 1 85 ? -7.783 13.420 -1.241 1.00 62.56 85 ALA A N 1
ATOM 635 C CA . ALA A 1 85 ? -7.202 12.435 -2.146 1.00 62.56 85 ALA A CA 1
ATOM 636 C C . ALA A 1 85 ? -7.581 11.000 -1.747 1.00 62.56 85 ALA A C 1
ATOM 638 O O . ALA A 1 85 ? -7.873 10.719 -0.591 1.00 62.56 85 ALA A O 1
ATOM 639 N N . VAL A 1 86 ? -7.557 10.098 -2.731 1.00 71.75 86 VAL A N 1
ATOM 640 C CA . VAL A 1 86 ? -7.701 8.650 -2.526 1.00 71.75 86 VAL A CA 1
ATOM 641 C C . VAL A 1 86 ? -6.752 8.190 -1.416 1.00 71.75 86 VAL A C 1
ATOM 643 O O . VAL A 1 86 ? -5.580 8.561 -1.474 1.00 71.75 86 VAL A O 1
ATOM 646 N N . PRO A 1 87 ? -7.202 7.367 -0.455 1.00 74.25 87 PRO A N 1
ATOM 647 C CA . PRO A 1 87 ? -6.344 6.867 0.609 1.00 74.25 87 PRO A CA 1
ATOM 648 C C . PRO A 1 87 ? -5.180 6.055 0.029 1.00 74.25 87 PRO A C 1
ATOM 650 O O . PRO A 1 87 ? -5.415 5.154 -0.775 1.00 74.25 87 PRO A O 1
ATOM 653 N N . LEU A 1 88 ? -3.931 6.356 0.405 1.00 80.19 88 LEU A N 1
ATOM 654 C CA . LEU A 1 88 ? -2.737 5.693 -0.145 1.00 80.19 88 LEU A CA 1
ATOM 655 C C . LEU A 1 88 ? -1.942 4.979 0.949 1.00 80.19 88 LEU A C 1
ATOM 657 O O . LEU A 1 88 ? -1.591 5.581 1.958 1.00 80.19 88 LEU A O 1
ATOM 661 N N . ALA A 1 89 ? -1.593 3.719 0.700 1.00 84.75 89 ALA A N 1
ATOM 662 C CA . ALA A 1 89 ? -0.613 2.970 1.476 1.00 84.75 89 ALA A CA 1
ATOM 663 C C . ALA A 1 89 ? 0.702 2.978 0.695 1.00 84.75 89 ALA A C 1
ATOM 665 O O . ALA A 1 89 ? 0.742 2.491 -0.440 1.00 84.75 89 ALA A O 1
ATOM 666 N N . ILE A 1 90 ? 1.770 3.566 1.248 1.00 84.88 90 ILE A N 1
ATOM 667 C CA . ILE A 1 90 ? 3.020 3.784 0.507 1.00 84.88 90 ILE A CA 1
ATOM 668 C C . ILE A 1 90 ? 4.232 3.329 1.298 1.00 84.88 90 ILE A C 1
ATOM 670 O O . ILE A 1 90 ? 4.404 3.657 2.467 1.00 84.88 90 ILE A O 1
ATOM 674 N N . LYS A 1 91 ? 5.150 2.664 0.596 1.00 87.94 91 LYS A N 1
ATOM 675 C CA . LYS A 1 91 ? 6.515 2.467 1.066 1.00 87.94 91 LYS A CA 1
ATOM 676 C C . LYS A 1 91 ? 7.512 3.109 0.109 1.00 87.94 91 LYS A C 1
ATOM 678 O O . LYS A 1 91 ? 7.537 2.795 -1.081 1.00 87.94 91 LYS A O 1
ATOM 683 N N . THR A 1 92 ? 8.352 3.986 0.651 1.00 85.81 92 THR A N 1
ATOM 684 C CA . THR A 1 92 ? 9.523 4.534 -0.042 1.00 85.81 92 THR A CA 1
ATOM 685 C C . THR A 1 92 ? 10.699 3.561 0.039 1.00 85.81 92 THR A C 1
ATOM 687 O O . THR A 1 92 ? 10.881 2.873 1.051 1.00 85.81 92 THR A O 1
ATOM 690 N N . GLY A 1 93 ? 11.501 3.501 -1.019 1.00 86.38 93 GLY A N 1
ATOM 691 C CA . GLY A 1 93 ? 12.749 2.749 -1.068 1.00 86.38 93 GLY A CA 1
ATOM 692 C C . GLY A 1 93 ? 13.849 3.584 -1.707 1.00 86.38 93 GLY A C 1
ATOM 693 O O . GLY A 1 93 ? 13.640 4.134 -2.785 1.00 86.38 93 GLY A O 1
ATOM 694 N N . THR A 1 94 ? 15.004 3.632 -1.053 1.00 87.12 94 THR A N 1
ATOM 695 C CA . THR A 1 94 ? 16.228 4.268 -1.546 1.00 87.12 94 THR A CA 1
ATOM 696 C C . THR A 1 94 ? 17.301 3.192 -1.574 1.00 87.12 94 THR A C 1
ATOM 698 O O . THR A 1 94 ? 17.675 2.682 -0.520 1.00 87.12 94 THR A O 1
ATOM 701 N N . ALA A 1 95 ? 17.719 2.780 -2.767 1.00 91.44 95 ALA A N 1
ATOM 702 C CA . ALA A 1 95 ? 18.703 1.720 -2.951 1.00 91.44 95 ALA A CA 1
ATOM 703 C C . ALA A 1 95 ? 19.987 2.275 -3.568 1.00 91.44 95 ALA A C 1
ATOM 705 O O . ALA A 1 95 ? 19.939 3.053 -4.521 1.00 91.44 95 ALA A O 1
ATOM 706 N N . GLU A 1 96 ? 21.126 1.840 -3.042 1.00 91.69 96 GLU A N 1
ATOM 707 C CA . GLU A 1 96 ? 22.437 2.132 -3.616 1.00 91.69 96 GLU A CA 1
ATOM 708 C C . GLU A 1 96 ? 22.601 1.414 -4.965 1.00 91.69 96 GLU A C 1
ATOM 710 O O . GLU A 1 96 ? 22.101 0.302 -5.170 1.00 91.69 96 GLU A O 1
ATOM 715 N N . ILE A 1 97 ? 23.303 2.049 -5.903 1.00 91.44 97 ILE A N 1
ATOM 716 C CA . ILE A 1 97 ? 23.601 1.466 -7.216 1.00 91.44 97 ILE A CA 1
ATOM 717 C C . ILE A 1 97 ? 24.923 0.699 -7.124 1.00 91.44 97 ILE A C 1
ATOM 719 O O . ILE A 1 97 ? 25.874 1.157 -6.501 1.00 91.44 97 ILE A O 1
ATOM 723 N N . ALA A 1 98 ? 25.004 -0.489 -7.725 1.00 91.94 98 ALA A N 1
ATOM 724 C CA . ALA A 1 98 ? 26.248 -1.258 -7.757 1.00 91.94 98 ALA A CA 1
ATOM 725 C C . ALA A 1 98 ? 27.276 -0.612 -8.706 1.00 91.94 98 ALA A C 1
ATOM 727 O O . ALA A 1 98 ? 26.949 -0.248 -9.836 1.00 91.94 98 ALA A O 1
ATOM 728 N N . GLY A 1 99 ? 28.524 -0.505 -8.255 1.00 88.19 99 GLY A N 1
ATOM 729 C CA . GLY A 1 99 ? 29.673 0.002 -9.003 1.00 88.19 99 GLY A CA 1
ATOM 730 C C . GLY A 1 99 ? 30.814 -1.018 -9.089 1.00 88.19 99 GLY A C 1
ATOM 731 O O . GLY A 1 99 ? 30.688 -2.177 -8.690 1.00 88.19 99 GLY A O 1
ATOM 732 N N . ALA A 1 100 ? 31.962 -0.596 -9.623 1.00 88.81 100 ALA A N 1
ATOM 733 C CA . ALA A 1 100 ? 33.140 -1.456 -9.703 1.00 88.81 100 ALA A CA 1
ATOM 734 C C . ALA A 1 100 ? 33.714 -1.722 -8.298 1.00 88.81 100 ALA A C 1
ATOM 736 O O . ALA A 1 100 ? 34.319 -0.839 -7.696 1.00 88.81 100 ALA A O 1
ATOM 737 N N . GLY A 1 101 ? 33.529 -2.944 -7.787 1.00 88.38 101 GLY A N 1
ATOM 738 C CA . GLY A 1 101 ? 34.092 -3.385 -6.504 1.00 88.38 101 GLY A CA 1
ATOM 739 C C . GLY A 1 101 ? 33.331 -2.928 -5.252 1.00 88.38 101 GLY A C 1
ATOM 740 O O . GLY A 1 101 ? 33.867 -3.047 -4.155 1.00 88.38 101 GLY A O 1
ATOM 741 N N . GLY A 1 102 ? 32.104 -2.418 -5.389 1.00 88.12 102 GLY A N 1
ATOM 742 C CA . GLY A 1 102 ? 31.295 -1.932 -4.268 1.00 88.12 102 GLY A CA 1
ATOM 743 C C . GLY A 1 102 ? 30.049 -1.190 -4.744 1.00 88.12 102 GLY A C 1
ATOM 744 O O . GLY A 1 102 ? 29.561 -1.448 -5.843 1.00 88.12 102 GLY A O 1
ATOM 745 N N . TYR A 1 103 ? 29.540 -0.256 -3.944 1.00 89.69 103 TYR A N 1
ATOM 746 C CA . TYR A 1 103 ? 28.508 0.680 -4.397 1.00 89.69 103 TYR A CA 1
ATOM 747 C C . TYR A 1 103 ? 29.108 1.800 -5.253 1.00 89.69 103 TYR A C 1
ATOM 749 O O . TYR A 1 103 ? 30.311 2.069 -5.210 1.00 89.69 103 TYR A O 1
ATOM 757 N N . SER A 1 104 ? 28.275 2.407 -6.094 1.00 85.56 104 SER A N 1
ATOM 758 C CA . SER A 1 104 ? 28.657 3.493 -6.982 1.00 85.56 104 SER A CA 1
ATOM 759 C C . SER A 1 104 ? 28.887 4.798 -6.207 1.00 85.56 104 SER A C 1
ATOM 761 O O . SER A 1 104 ? 28.896 4.832 -4.975 1.00 85.56 104 SER A O 1
ATOM 763 N N . LYS A 1 105 ? 29.205 5.878 -6.926 1.00 76.62 105 LYS A N 1
ATOM 764 C CA . LYS A 1 105 ? 29.657 7.133 -6.312 1.00 76.62 105 LYS A CA 1
ATOM 765 C C . LYS A 1 105 ? 28.574 7.736 -5.409 1.00 76.62 105 LYS A C 1
ATOM 767 O O . LYS A 1 105 ? 27.385 7.646 -5.697 1.00 76.62 105 LYS A O 1
ATOM 772 N N . SER A 1 106 ? 29.013 8.424 -4.353 1.00 72.69 106 SER A N 1
ATOM 773 C CA . SER A 1 106 ? 28.131 9.152 -3.432 1.00 72.69 106 SER A CA 1
ATOM 774 C C . SER A 1 106 ? 27.189 10.096 -4.191 1.00 72.69 106 SER A C 1
ATOM 776 O O . SER A 1 106 ? 27.651 10.947 -4.953 1.00 72.69 106 SER A O 1
ATOM 778 N N . GLY A 1 107 ? 25.880 9.929 -3.981 1.00 73.56 107 GLY A N 1
ATOM 779 C CA . GLY A 1 107 ? 24.817 10.703 -4.630 1.00 73.56 107 GLY A CA 1
ATOM 780 C C . GLY A 1 107 ? 24.052 9.963 -5.731 1.00 73.56 107 GLY A C 1
ATOM 781 O O . GLY A 1 107 ? 23.017 10.459 -6.164 1.00 73.56 107 GLY A O 1
ATOM 782 N N . GLU A 1 108 ? 24.511 8.785 -6.161 1.00 86.19 108 GLU A N 1
ATOM 783 C CA . GLU A 1 108 ? 23.769 7.926 -7.087 1.00 86.19 108 GLU A CA 1
ATOM 784 C C . GLU A 1 108 ? 22.863 6.947 -6.326 1.00 86.19 108 GLU A C 1
ATOM 786 O O . GLU A 1 108 ? 23.321 6.156 -5.502 1.00 86.19 108 GLU A O 1
ATOM 791 N N . GLU A 1 109 ? 21.566 6.966 -6.627 1.00 88.94 109 GLU A N 1
ATOM 792 C CA . GLU A 1 109 ? 20.589 6.094 -5.974 1.00 88.94 109 GLU A CA 1
ATOM 793 C C . GLU A 1 109 ? 19.451 5.687 -6.915 1.00 88.94 109 GLU A C 1
ATOM 795 O O . GLU A 1 109 ? 19.151 6.347 -7.915 1.00 88.94 109 GLU A O 1
ATOM 800 N N . ILE A 1 110 ? 18.787 4.587 -6.576 1.00 90.44 110 ILE A N 1
ATOM 801 C CA . ILE A 1 110 ? 17.486 4.216 -7.122 1.00 90.44 110 ILE A CA 1
ATOM 802 C C . ILE A 1 110 ? 16.439 4.604 -6.087 1.00 90.44 110 ILE A C 1
ATOM 804 O O . ILE A 1 110 ? 16.388 4.029 -4.998 1.00 90.44 110 ILE A O 1
ATOM 808 N N . SER A 1 111 ? 15.577 5.550 -6.446 1.00 88.19 111 SER A N 1
ATOM 809 C CA . SER A 1 111 ? 14.459 5.961 -5.603 1.00 88.19 111 SER A CA 1
ATOM 810 C C . SER A 1 111 ? 13.164 5.344 -6.102 1.00 88.19 111 SER A C 1
ATOM 812 O O . SER A 1 111 ? 12.873 5.366 -7.299 1.00 88.19 111 SER A O 1
ATOM 814 N N . SER A 1 112 ? 12.376 4.763 -5.202 1.00 88.19 112 SER A N 1
ATOM 815 C CA . SER A 1 112 ? 11.169 4.031 -5.571 1.00 88.19 112 SER A CA 1
ATOM 816 C C . SER A 1 112 ? 10.0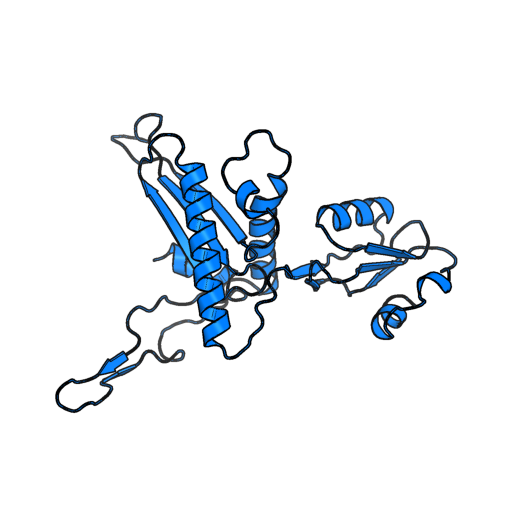25 4.172 -4.577 1.00 88.19 112 SER A C 1
ATOM 818 O O . SER A 1 112 ? 10.229 4.389 -3.383 1.00 88.19 112 SER A O 1
ATOM 820 N N . TYR A 1 113 ? 8.803 4.081 -5.104 1.00 88.00 113 TYR A N 1
ATOM 821 C CA . TYR A 1 113 ? 7.547 4.196 -4.366 1.00 88.00 113 TYR A CA 1
ATOM 822 C C . TYR A 1 113 ? 6.703 2.978 -4.713 1.00 88.00 113 TYR A C 1
ATOM 824 O O . TYR A 1 113 ? 6.336 2.782 -5.874 1.00 88.00 113 TYR A O 1
ATOM 832 N N . ALA A 1 114 ? 6.404 2.161 -3.710 1.00 91.44 114 ALA A N 1
ATOM 833 C CA . ALA A 1 114 ? 5.426 1.092 -3.802 1.00 91.44 114 ALA A CA 1
ATOM 834 C C . ALA A 1 114 ? 4.116 1.589 -3.192 1.00 91.44 114 ALA A C 1
ATOM 836 O O . ALA A 1 114 ? 4.065 1.881 -1.999 1.00 91.44 114 ALA A O 1
ATOM 837 N N . THR A 1 115 ? 3.080 1.718 -4.018 1.00 89.62 115 THR A N 1
ATOM 838 C CA . THR A 1 115 ? 1.803 2.331 -3.647 1.00 89.62 115 THR A CA 1
ATOM 839 C C . THR A 1 115 ? 0.664 1.349 -3.858 1.00 89.62 115 THR A C 1
ATOM 841 O O . THR A 1 115 ? 0.466 0.848 -4.965 1.00 89.62 115 THR A O 1
ATOM 844 N N . ILE A 1 116 ? -0.109 1.112 -2.804 1.00 90.12 116 ILE A N 1
ATOM 845 C CA . ILE A 1 116 ? -1.385 0.400 -2.846 1.00 90.12 116 ILE A CA 1
ATOM 846 C C . ILE A 1 116 ? -2.492 1.436 -2.681 1.00 90.12 116 ILE A C 1
ATOM 848 O O . ILE A 1 116 ? -2.424 2.290 -1.792 1.00 90.12 116 ILE A O 1
ATOM 852 N N . ALA A 1 117 ? -3.485 1.388 -3.566 1.00 86.75 117 ALA A N 1
ATOM 853 C CA . ALA A 1 117 ? -4.564 2.357 -3.566 1.00 86.75 117 ALA A CA 1
ATOM 854 C C . ALA A 1 117 ? -5.874 1.771 -4.124 1.00 86.75 117 ALA A C 1
ATOM 856 O O . ALA A 1 117 ? -5.858 0.939 -5.040 1.00 86.75 117 ALA A O 1
ATOM 857 N N . PRO A 1 118 ? -7.026 2.250 -3.637 1.00 84.12 118 PRO A N 1
ATOM 858 C CA . PRO A 1 118 ? -7.233 2.871 -2.322 1.00 84.12 118 PRO A CA 1
ATOM 859 C C . PRO A 1 118 ? -6.677 2.003 -1.171 1.00 84.12 118 PRO A C 1
ATOM 861 O O . PRO A 1 118 ? -6.716 0.786 -1.259 1.00 84.12 118 PRO A O 1
ATOM 864 N N . ALA A 1 119 ? -6.122 2.579 -0.104 1.00 80.81 119 ALA A N 1
ATOM 865 C CA . ALA A 1 119 ? -5.528 1.800 0.994 1.00 80.81 119 ALA A CA 1
ATOM 866 C C . ALA A 1 119 ? -6.571 0.968 1.760 1.00 80.81 119 ALA A C 1
ATOM 868 O O . ALA A 1 119 ? -6.279 -0.111 2.255 1.00 80.81 119 ALA A O 1
ATOM 869 N N . ASN A 1 120 ? -7.795 1.481 1.839 1.00 74.44 120 ASN A N 1
ATOM 870 C CA . ASN A 1 120 ? -8.927 0.883 2.542 1.00 74.44 120 ASN A CA 1
ATOM 871 C C . ASN A 1 120 ? -9.653 -0.221 1.769 1.00 74.44 120 ASN A C 1
ATOM 873 O O . ASN A 1 120 ? -10.272 -1.093 2.374 1.00 74.44 120 ASN A O 1
ATOM 877 N N . ASP A 1 121 ? -9.617 -0.143 0.445 1.00 80.19 121 ASP A N 1
ATOM 878 C CA . ASP A 1 121 ? -10.162 -1.126 -0.486 1.00 80.19 121 ASP A CA 1
ATOM 879 C C . ASP A 1 121 ? -9.193 -1.214 -1.671 1.00 80.19 121 ASP A C 1
ATOM 881 O O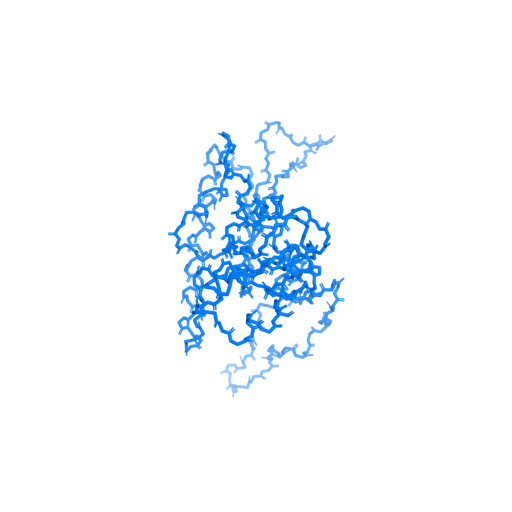 . ASP A 1 121 ? -9.404 -0.535 -2.678 1.00 80.19 121 ASP A O 1
ATOM 885 N N . PRO A 1 122 ? -8.070 -1.948 -1.547 1.00 87.00 122 PRO A N 1
ATOM 886 C CA . PRO A 1 122 ? -7.051 -2.006 -2.590 1.00 87.00 122 PRO A CA 1
ATOM 887 C C . PRO A 1 122 ? -7.604 -2.458 -3.940 1.00 87.00 122 PRO A C 1
ATOM 889 O O . PRO A 1 122 ? -8.038 -3.594 -4.116 1.00 87.00 122 PRO A O 1
ATOM 892 N N . ARG A 1 123 ? -7.544 -1.571 -4.939 1.00 87.94 123 ARG A N 1
ATOM 893 C CA . ARG A 1 123 ? -8.001 -1.864 -6.311 1.00 87.94 123 ARG A CA 1
ATOM 894 C C . ARG A 1 123 ? -6.872 -1.933 -7.319 1.00 87.94 123 ARG A C 1
ATOM 896 O O . ARG A 1 123 ? -7.037 -2.538 -8.376 1.00 87.94 123 ARG A O 1
ATOM 903 N N . PHE A 1 124 ? -5.743 -1.307 -7.018 1.00 89.56 124 PHE A N 1
ATOM 904 C CA . PHE A 1 124 ? -4.554 -1.374 -7.848 1.00 89.56 124 PHE A CA 1
ATOM 905 C C . PHE A 1 124 ? -3.285 -1.184 -7.019 1.00 89.56 124 PHE A C 1
ATOM 907 O O . PHE A 1 124 ? -3.278 -0.619 -5.924 1.00 89.56 124 PHE A O 1
ATOM 914 N N . PHE A 1 125 ? -2.189 -1.649 -7.605 1.00 91.75 125 PHE A N 1
ATOM 915 C CA . PHE A 1 125 ? -0.837 -1.434 -7.127 1.00 91.75 125 PHE A CA 1
ATOM 916 C C . PHE A 1 125 ? -0.051 -0.656 -8.181 1.00 91.75 125 PHE A C 1
ATOM 918 O O . PHE A 1 125 ? -0.188 -0.899 -9.381 1.00 91.75 125 PHE A O 1
ATOM 925 N N . MET A 1 126 ? 0.797 0.260 -7.730 1.00 90.94 126 MET A N 1
ATOM 926 C CA . MET A 1 126 ? 1.691 1.044 -8.568 1.00 90.94 126 MET A CA 1
ATOM 927 C C . MET A 1 126 ? 3.099 0.995 -7.985 1.00 90.94 126 MET A C 1
ATOM 929 O O . MET A 1 126 ? 3.298 1.264 -6.803 1.00 90.94 126 MET A O 1
ATOM 933 N N . TYR A 1 127 ? 4.079 0.691 -8.833 1.00 92.31 127 TYR A N 1
ATOM 934 C CA . TYR A 1 127 ? 5.491 0.758 -8.477 1.00 92.31 127 TYR A CA 1
ATOM 935 C C . TYR A 1 127 ? 6.192 1.770 -9.373 1.00 92.31 127 TYR A C 1
ATOM 937 O O . TYR A 1 127 ? 6.263 1.576 -10.585 1.00 92.31 127 TYR A O 1
ATOM 945 N N . THR A 1 128 ? 6.676 2.856 -8.775 1.00 89.94 128 THR A N 1
ATOM 946 C CA . THR A 1 128 ? 7.385 3.930 -9.483 1.00 89.94 128 THR A CA 1
ATOM 947 C C . THR A 1 128 ? 8.856 3.874 -9.118 1.00 89.94 128 THR A C 1
ATOM 949 O O . THR A 1 128 ? 9.177 3.719 -7.943 1.00 89.94 128 THR A O 1
ATOM 952 N N . VAL A 1 129 ? 9.741 3.997 -10.107 1.00 91.00 129 VAL A N 1
ATOM 953 C CA . VAL A 1 129 ? 11.196 3.924 -9.928 1.00 91.00 129 VAL A CA 1
ATOM 954 C C . VAL A 1 129 ? 11.853 5.053 -10.713 1.00 91.00 129 VAL A C 1
ATOM 956 O O . VAL A 1 129 ? 11.573 5.213 -11.899 1.00 91.00 129 VAL A O 1
ATOM 959 N N . LEU A 1 130 ? 12.743 5.802 -10.066 1.00 89.75 130 LEU A N 1
ATOM 960 C CA . LEU A 1 130 ? 13.685 6.714 -10.706 1.00 89.75 130 LEU A CA 1
ATOM 961 C C . LEU A 1 130 ? 15.103 6.212 -10.465 1.00 89.75 130 LEU A C 1
ATOM 963 O O . LEU A 1 130 ? 15.476 5.904 -9.334 1.00 89.75 130 LEU A O 1
ATOM 967 N N . VAL A 1 131 ? 15.888 6.151 -11.534 1.00 91.31 131 VAL A N 1
ATOM 968 C CA . VAL A 1 131 ? 17.296 5.755 -11.485 1.00 91.31 131 VAL A CA 1
ATOM 969 C C . VAL A 1 131 ? 18.145 7.009 -11.595 1.00 91.31 131 VAL A C 1
ATOM 971 O O . VAL A 1 131 ? 17.982 7.767 -12.549 1.00 91.31 131 VAL A O 1
ATOM 974 N N . ASN A 1 132 ? 19.032 7.210 -10.621 1.00 89.06 132 ASN A N 1
ATOM 975 C CA . ASN A 1 132 ? 19.911 8.370 -10.511 1.00 89.06 132 ASN A CA 1
ATOM 976 C C . ASN A 1 132 ? 19.184 9.718 -10.733 1.00 89.06 132 ASN A C 1
ATOM 978 O O . ASN A 1 132 ? 19.551 10.495 -11.628 1.00 89.06 132 ASN A O 1
ATOM 982 N N . PRO A 1 133 ? 18.087 9.978 -9.993 1.00 86.25 133 PRO A N 1
ATOM 983 C CA . PRO A 1 133 ? 17.332 11.204 -10.173 1.00 86.25 133 PRO A CA 1
ATOM 984 C C . PRO A 1 133 ? 18.155 12.436 -9.772 1.00 86.25 133 PRO A C 1
ATOM 986 O O . PRO A 1 133 ? 18.907 12.422 -8.803 1.00 86.25 133 PRO A O 1
ATOM 989 N N . GLN A 1 134 ? 17.970 13.531 -10.508 1.00 81.31 134 GLN A N 1
ATOM 990 C CA . GLN A 1 134 ? 18.580 14.826 -10.188 1.00 81.31 134 GLN A CA 1
ATOM 991 C C . GLN A 1 134 ? 17.877 15.493 -8.988 1.00 81.31 134 GLN A C 1
ATOM 993 O O . GLN A 1 134 ? 16.854 15.008 -8.504 1.00 81.31 134 GLN A O 1
ATOM 998 N N . ALA A 1 135 ? 18.413 16.616 -8.497 1.00 73.75 135 ALA A N 1
ATOM 999 C CA . ALA A 1 135 ? 17.908 17.300 -7.302 1.00 73.75 135 ALA A CA 1
ATOM 1000 C C . ALA A 1 135 ? 16.382 17.571 -7.325 1.00 73.75 135 ALA A C 1
ATOM 1002 O O . ALA A 1 135 ? 15.796 17.839 -8.372 1.00 73.75 135 ALA A O 1
ATOM 1003 N N . ASN A 1 136 ? 15.755 17.547 -6.140 1.00 71.00 136 ASN A N 1
ATOM 1004 C CA . ASN A 1 136 ? 14.326 17.828 -5.892 1.00 71.00 136 ASN A CA 1
ATOM 1005 C C . ASN A 1 136 ? 13.313 16.845 -6.518 1.00 71.00 136 ASN A C 1
ATOM 1007 O O . ASN A 1 136 ? 12.130 17.156 -6.649 1.00 71.00 136 ASN A O 1
ATOM 1011 N N . TYR A 1 137 ? 13.733 15.627 -6.863 1.00 77.25 137 TYR A N 1
ATOM 1012 C CA . TYR A 1 137 ? 12.855 14.628 -7.486 1.00 77.25 137 TYR A CA 1
ATOM 1013 C C . TYR A 1 137 ? 11.735 14.090 -6.570 1.00 77.25 137 TYR A C 1
ATOM 1015 O O . TYR A 1 137 ? 10.757 13.518 -7.054 1.00 77.25 137 TYR A O 1
ATOM 1023 N N . LEU A 1 138 ? 11.873 14.232 -5.249 1.00 73.00 138 LEU A N 1
ATOM 1024 C CA . LEU A 1 138 ? 10.944 13.670 -4.267 1.00 73.00 138 LEU A CA 1
ATOM 1025 C C . LEU A 1 138 ? 9.549 14.311 -4.338 1.00 73.00 138 LEU A C 1
ATOM 1027 O O . LEU A 1 138 ? 8.545 13.597 -4.326 1.00 73.00 138 LEU A O 1
ATOM 1031 N N . ASP A 1 139 ? 9.482 15.634 -4.510 1.00 73.12 139 ASP A N 1
ATOM 1032 C CA . ASP A 1 139 ? 8.216 16.363 -4.677 1.00 73.12 139 ASP A CA 1
ATOM 1033 C C . ASP A 1 139 ? 7.526 15.991 -5.996 1.00 73.12 139 ASP A C 1
ATOM 1035 O O . ASP A 1 139 ? 6.303 15.809 -6.057 1.00 73.12 139 ASP A O 1
ATOM 1039 N N . PHE A 1 140 ? 8.323 15.813 -7.056 1.00 79.88 140 PHE A N 1
ATOM 1040 C CA . PHE A 1 140 ? 7.838 15.323 -8.342 1.00 79.88 140 PHE A CA 1
ATOM 1041 C C . PHE A 1 140 ? 7.230 13.922 -8.208 1.00 79.88 140 PHE A C 1
ATOM 1043 O O . PHE A 1 140 ? 6.114 13.696 -8.678 1.00 79.88 140 PHE A O 1
ATOM 1050 N N . LEU A 1 141 ? 7.918 12.998 -7.526 1.00 76.75 141 LEU A N 1
ATOM 1051 C CA . LEU A 1 141 ? 7.420 11.641 -7.299 1.00 76.75 141 LEU A CA 1
ATOM 1052 C C . LEU A 1 141 ? 6.133 11.622 -6.481 1.00 76.75 141 LEU A C 1
ATOM 1054 O O . LEU A 1 141 ? 5.176 10.961 -6.886 1.00 76.75 141 LEU A O 1
ATOM 1058 N N . GLY A 1 142 ? 6.074 12.374 -5.380 1.00 76.62 142 GLY A N 1
ATOM 1059 C CA . GLY A 1 142 ? 4.856 12.498 -4.581 1.00 76.62 142 GLY A CA 1
ATOM 1060 C C . GLY A 1 142 ? 3.677 13.002 -5.420 1.00 76.62 142 GLY A C 1
ATOM 1061 O O . GLY A 1 142 ? 2.603 12.396 -5.428 1.00 76.62 142 GLY A O 1
ATOM 1062 N N . THR A 1 143 ? 3.895 14.055 -6.211 1.00 78.31 143 THR A N 1
ATOM 1063 C CA . THR A 1 143 ? 2.869 14.642 -7.089 1.00 78.31 143 THR A CA 1
ATOM 1064 C C . THR A 1 143 ? 2.407 13.669 -8.176 1.00 78.31 143 THR A C 1
ATOM 1066 O O . THR A 1 143 ? 1.206 13.526 -8.422 1.00 78.31 143 THR A O 1
ATOM 1069 N N . LEU A 1 144 ? 3.345 12.974 -8.822 1.00 83.19 144 LEU A N 1
ATOM 1070 C CA . LEU A 1 144 ? 3.056 11.974 -9.847 1.00 83.19 144 LEU A CA 1
ATOM 1071 C C . LEU A 1 144 ? 2.200 10.837 -9.277 1.00 83.19 144 LEU A C 1
ATOM 1073 O O . LEU A 1 144 ? 1.152 10.514 -9.842 1.00 83.19 144 LEU A O 1
ATOM 1077 N N . VAL A 1 145 ? 2.610 10.286 -8.131 1.00 84.75 145 VAL A N 1
ATOM 1078 C CA . VAL A 1 145 ? 1.910 9.199 -7.438 1.00 84.75 145 VAL A CA 1
ATOM 1079 C C . VAL A 1 145 ? 0.485 9.620 -7.070 1.00 84.75 145 VAL A C 1
ATOM 1081 O O . VAL A 1 145 ? -0.463 8.906 -7.404 1.00 84.75 145 VAL A O 1
ATOM 1084 N N . LYS A 1 146 ? 0.312 10.809 -6.472 1.00 79.31 146 LYS A N 1
ATOM 1085 C CA . LYS A 1 146 ? -1.006 11.373 -6.119 1.00 79.31 146 LYS A CA 1
ATOM 1086 C C . LYS A 1 146 ? -1.923 11.466 -7.336 1.00 79.31 146 LYS A C 1
ATOM 1088 O O . LYS A 1 146 ? -3.078 11.039 -7.300 1.00 79.31 146 LYS A O 1
ATOM 1093 N N . ASN A 1 147 ? -1.405 12.018 -8.431 1.00 84.38 147 ASN A N 1
ATOM 1094 C CA . ASN A 1 147 ? -2.176 12.261 -9.644 1.00 84.38 147 ASN A CA 1
ATOM 1095 C C . ASN A 1 147 ? -2.598 10.965 -10.336 1.00 84.38 147 ASN A C 1
ATOM 1097 O O . ASN A 1 147 ? -3.757 10.850 -10.746 1.00 84.38 147 ASN A O 1
ATOM 1101 N N . ILE A 1 148 ? -1.691 9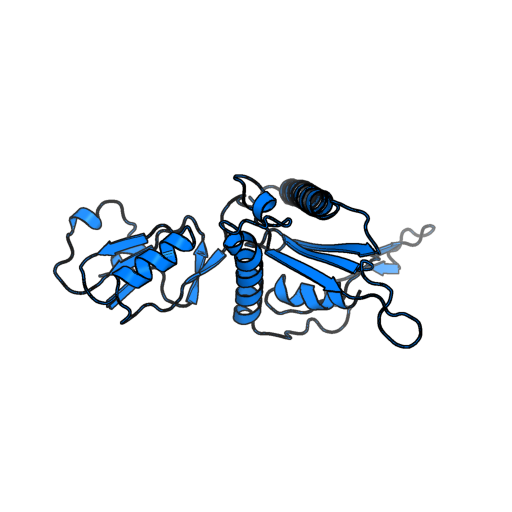.991 -10.451 1.00 88.38 148 ILE A N 1
ATOM 1102 C CA . ILE A 1 148 ? -2.019 8.679 -11.018 1.00 88.38 148 ILE A CA 1
ATOM 1103 C C . ILE A 1 148 ? -3.054 7.987 -10.136 1.00 88.38 148 ILE A C 1
ATOM 1105 O O . ILE A 1 148 ? -4.077 7.538 -10.651 1.00 88.38 148 ILE A O 1
ATOM 1109 N N . ALA A 1 149 ? -2.853 7.959 -8.816 1.00 85.00 149 ALA A N 1
ATOM 1110 C CA . ALA A 1 149 ? -3.765 7.265 -7.918 1.00 85.00 149 ALA A CA 1
ATOM 1111 C C . ALA A 1 149 ? -5.188 7.850 -7.954 1.00 85.00 149 ALA A C 1
ATOM 1113 O O . ALA A 1 149 ? -6.166 7.106 -8.074 1.00 85.00 149 ALA A O 1
ATOM 1114 N N . ASN A 1 150 ? -5.311 9.180 -7.950 1.00 82.25 150 ASN A N 1
ATOM 1115 C CA . ASN A 1 150 ? -6.597 9.865 -8.069 1.00 82.25 150 ASN A CA 1
ATOM 1116 C C . ASN A 1 150 ? -7.279 9.587 -9.417 1.00 82.25 150 ASN A C 1
ATOM 1118 O O . ASN A 1 150 ? -8.469 9.265 -9.455 1.00 82.25 150 ASN A O 1
ATOM 1122 N N . LYS A 1 151 ? -6.547 9.695 -10.535 1.00 86.94 151 LYS A N 1
ATOM 1123 C CA . LYS A 1 151 ? -7.104 9.442 -11.874 1.00 86.94 151 LYS A CA 1
ATOM 1124 C C . LYS A 1 151 ? -7.554 7.990 -12.035 1.00 86.94 151 LYS A C 1
ATOM 1126 O O . LYS A 1 151 ? -8.673 7.759 -12.492 1.00 86.94 151 LYS A O 1
ATOM 1131 N N . THR A 1 152 ? -6.720 7.036 -11.627 1.00 89.12 152 THR A N 1
ATOM 1132 C CA . THR A 1 152 ? -7.014 5.601 -11.723 1.00 89.12 152 THR A CA 1
ATOM 1133 C C . THR A 1 152 ? -8.211 5.229 -10.862 1.00 89.12 152 THR A C 1
ATOM 1135 O O . THR A 1 152 ? -9.130 4.582 -11.355 1.00 89.12 152 THR A O 1
ATOM 1138 N N . THR A 1 153 ? -8.272 5.702 -9.616 1.00 82.38 153 THR A N 1
ATOM 1139 C CA . THR A 1 153 ? -9.421 5.425 -8.742 1.00 82.38 153 THR A CA 1
ATOM 1140 C C . THR A 1 153 ? -10.708 5.989 -9.325 1.00 82.38 153 THR A C 1
ATOM 1142 O O . THR A 1 153 ? -11.681 5.256 -9.457 1.00 82.38 153 THR A O 1
ATOM 1145 N N . ASN A 1 154 ? -10.704 7.248 -9.779 1.00 82.25 154 ASN A N 1
ATOM 1146 C CA . ASN A 1 154 ? -11.878 7.851 -10.417 1.00 82.25 154 ASN A CA 1
ATOM 1147 C C . ASN A 1 154 ? -12.331 7.067 -11.662 1.00 82.25 154 ASN A C 1
ATOM 1149 O O . ASN A 1 154 ? -13.530 6.925 -11.898 1.00 82.25 154 ASN A O 1
ATOM 1153 N N . TYR A 1 155 ? -11.391 6.560 -12.465 1.00 85.88 155 TYR A N 1
ATOM 1154 C CA . TYR A 1 155 ? -11.706 5.706 -13.610 1.00 85.88 155 TYR A CA 1
ATOM 1155 C C . TYR A 1 155 ? -12.357 4.385 -13.171 1.00 85.88 155 TYR A C 1
ATOM 1157 O O . TYR A 1 155 ? -13.395 4.003 -13.716 1.00 85.88 155 TYR A O 1
ATOM 1165 N N . LEU A 1 156 ? -11.794 3.716 -12.160 1.00 81.88 156 LEU A N 1
ATOM 1166 C CA . LEU A 1 156 ? -12.318 2.453 -11.631 1.00 81.88 156 LEU A CA 1
ATOM 1167 C C . LEU A 1 156 ? -13.706 2.619 -10.992 1.00 81.88 156 LEU A C 1
ATOM 1169 O O . LEU A 1 156 ? -14.579 1.792 -11.241 1.00 81.88 156 LEU A O 1
ATOM 1173 N N . THR A 1 157 ? -13.945 3.708 -10.255 1.00 73.56 157 THR A N 1
ATOM 1174 C CA . THR A 1 157 ? -15.256 4.065 -9.678 1.00 73.56 157 THR A CA 1
ATOM 1175 C C . THR A 1 157 ? -16.315 4.318 -10.754 1.00 73.56 157 THR A C 1
ATOM 1177 O O . THR A 1 157 ? -17.447 3.860 -10.631 1.00 73.56 157 THR A O 1
ATOM 1180 N N . LYS A 1 158 ? -15.974 5.035 -11.835 1.00 76.44 158 LYS A N 1
ATOM 1181 C CA . LYS A 1 158 ? -16.924 5.308 -12.931 1.00 76.44 158 LYS A CA 1
ATOM 1182 C C . LYS A 1 158 ? -17.288 4.047 -13.712 1.00 76.44 158 LYS A C 1
ATOM 1184 O O . LYS A 1 158 ? -18.429 3.893 -14.129 1.00 76.44 158 LYS A O 1
ATOM 1189 N N . LYS A 1 159 ? -16.322 3.149 -13.918 1.00 69.62 159 LYS A N 1
ATOM 1190 C CA . LYS A 1 159 ? -16.510 1.910 -14.683 1.00 69.62 159 LYS A CA 1
ATOM 1191 C C . LYS A 1 159 ? -17.352 0.864 -13.942 1.00 69.62 159 LYS A C 1
ATOM 1193 O O . LYS A 1 159 ? -17.935 0.001 -14.588 1.00 69.62 159 LYS A O 1
ATOM 1198 N N . SER A 1 160 ? -17.418 0.925 -12.613 1.00 60.16 160 SER A N 1
ATOM 1199 C CA . SER A 1 160 ? -18.088 -0.075 -11.772 1.00 60.16 160 SER A CA 1
ATOM 1200 C C . SER A 1 160 ? -19.578 0.189 -11.502 1.00 60.16 160 SER A C 1
ATOM 1202 O O . SER A 1 160 ? -20.141 -0.466 -10.633 1.00 60.16 160 SER A O 1
ATOM 1204 N N . ASN A 1 161 ? -20.237 1.113 -12.218 1.00 52.44 161 ASN A N 1
ATOM 1205 C CA . ASN A 1 161 ? -21.662 1.437 -12.024 1.00 52.44 161 ASN A CA 1
ATOM 1206 C C . ASN A 1 161 ? -22.028 1.793 -10.562 1.00 52.44 161 ASN A C 1
ATOM 1208 O O . ASN A 1 161 ? -23.073 1.399 -10.053 1.00 52.44 161 ASN A O 1
ATOM 1212 N N . GLY A 1 162 ? -21.175 2.564 -9.879 1.00 45.88 162 GLY A N 1
ATOM 1213 C CA . GLY A 1 162 ? -21.508 3.105 -8.559 1.00 45.88 162 GLY A CA 1
ATOM 1214 C C . GLY A 1 162 ? -21.042 2.278 -7.361 1.00 45.88 162 GLY A C 1
ATOM 1215 O O . GLY A 1 162 ? -21.594 2.461 -6.279 1.00 45.88 162 GLY A O 1
ATOM 1216 N N . MET A 1 163 ? -19.986 1.453 -7.476 1.00 43.19 163 MET A N 1
ATOM 1217 C CA . MET A 1 163 ? -19.180 1.188 -6.273 1.00 43.19 163 MET A CA 1
ATOM 1218 C C . MET A 1 163 ? -18.593 2.527 -5.833 1.00 43.19 163 MET A C 1
ATOM 1220 O O . MET A 1 163 ? -17.596 2.987 -6.393 1.00 43.19 163 MET A O 1
ATOM 1224 N N . VAL A 1 164 ? -19.246 3.170 -4.869 1.00 42.75 164 VAL A N 1
ATOM 1225 C CA . VAL A 1 164 ? -18.724 4.335 -4.168 1.00 42.75 164 VAL A CA 1
ATOM 1226 C C . VAL A 1 164 ? -17.427 3.881 -3.512 1.00 42.75 164 VAL A C 1
ATOM 1228 O O . VAL A 1 164 ? -17.435 3.231 -2.473 1.00 42.75 164 VAL A O 1
ATOM 1231 N N . VAL A 1 165 ? -16.295 4.181 -4.148 1.00 47.94 165 VAL A N 1
ATOM 1232 C CA . VAL A 1 165 ? -15.020 4.207 -3.440 1.00 47.94 165 VAL A CA 1
ATOM 1233 C C . VAL A 1 165 ? -15.142 5.422 -2.540 1.00 47.94 165 VAL A C 1
ATOM 1235 O O . VAL A 1 165 ? -14.957 6.555 -2.993 1.00 47.94 165 VAL A O 1
ATOM 1238 N N . GLU A 1 166 ? -15.604 5.205 -1.310 1.00 46.19 166 GLU A N 1
ATOM 1239 C CA . GLU A 1 166 ? -15.708 6.273 -0.330 1.00 46.19 166 GLU A CA 1
ATOM 1240 C C . GLU A 1 166 ? -14.320 6.889 -0.183 1.00 46.19 166 GLU A C 1
ATOM 1242 O O . GLU A 1 166 ? -13.360 6.247 0.247 1.00 46.19 166 GLU A O 1
ATOM 1247 N N . LYS A 1 167 ? -14.211 8.144 -0.620 1.00 47.53 167 LYS A N 1
ATOM 1248 C CA . LYS A 1 167 ? -12.938 8.844 -0.800 1.00 47.53 167 LYS A CA 1
ATOM 1249 C C . LYS A 1 167 ? -12.120 8.992 0.483 1.00 47.53 167 LYS A C 1
ATOM 1251 O O . LYS A 1 167 ? -10.960 9.354 0.373 1.00 47.53 167 LYS A O 1
ATOM 1256 N N . ASN A 1 168 ? -12.692 8.714 1.655 1.00 48.53 168 ASN A N 1
ATOM 1257 C CA . ASN A 1 168 ? -12.107 9.078 2.942 1.00 48.53 168 ASN A CA 1
ATOM 1258 C C . ASN A 1 168 ? -12.185 7.999 4.036 1.00 48.53 168 ASN A C 1
ATOM 1260 O O . ASN A 1 168 ? -11.778 8.310 5.148 1.00 48.53 168 ASN A O 1
ATOM 1264 N N . THR A 1 169 ? -12.673 6.776 3.788 1.00 47.94 169 THR A N 1
ATOM 1265 C CA . THR A 1 169 ? -12.831 5.762 4.853 1.00 47.94 169 THR A CA 1
ATOM 1266 C C . THR A 1 169 ? -11.656 4.800 4.955 1.00 47.94 169 THR A C 1
ATOM 1268 O O . THR A 1 169 ? -11.703 3.717 4.389 1.00 47.94 169 THR A O 1
ATOM 1271 N N . TYR A 1 170 ? -10.600 5.141 5.696 1.00 50.22 170 TYR A N 1
ATOM 1272 C CA . TYR A 1 170 ? -9.520 4.182 5.985 1.00 50.22 170 TYR A CA 1
ATOM 1273 C C . TYR A 1 170 ? -10.033 3.059 6.881 1.00 50.22 170 TYR A C 1
ATOM 1275 O O . TYR A 1 170 ? -10.644 3.358 7.899 1.00 50.22 170 TYR A O 1
ATOM 1283 N N . ARG A 1 171 ? -9.806 1.799 6.493 1.00 54.47 171 ARG A N 1
ATOM 1284 C CA . ARG A 1 171 ? -10.189 0.608 7.258 1.00 54.47 171 ARG A CA 1
ATOM 1285 C C . ARG A 1 171 ? -8.997 0.131 8.086 1.00 54.47 171 ARG A C 1
ATOM 1287 O O . ARG A 1 171 ? -8.061 -0.406 7.511 1.00 54.47 171 ARG A O 1
ATOM 1294 N N . THR A 1 172 ? -9.023 0.333 9.400 1.00 57.44 172 THR A N 1
ATOM 1295 C CA . THR A 1 172 ? -7.989 -0.159 10.325 1.00 57.44 172 THR A CA 1
ATOM 1296 C C . THR A 1 172 ? -8.532 -1.285 11.201 1.00 57.44 172 THR A C 1
ATOM 1298 O O . THR A 1 172 ? -9.744 -1.413 11.355 1.00 57.44 172 THR A O 1
ATOM 1301 N N . TYR A 1 173 ? -7.660 -2.122 11.761 1.00 71.19 173 TYR A N 1
ATOM 1302 C CA . TYR A 1 173 ? -8.075 -3.040 12.819 1.00 71.19 173 TYR A CA 1
ATOM 1303 C C . TYR A 1 173 ? -8.127 -2.286 14.134 1.00 71.19 173 TYR A C 1
ATOM 1305 O O . TYR A 1 173 ? -7.163 -1.620 14.508 1.00 71.19 173 TYR A O 1
ATOM 1313 N N . LEU A 1 174 ? -9.239 -2.420 14.846 1.00 81.12 174 LEU A N 1
ATOM 1314 C CA . LEU A 1 174 ? -9.321 -1.922 16.206 1.00 81.12 174 LEU A CA 1
ATOM 1315 C C . LEU A 1 174 ? -8.572 -2.876 17.143 1.00 81.12 174 LEU A C 1
ATOM 1317 O O . LEU A 1 174 ? -8.895 -4.064 17.198 1.00 81.12 174 LEU A O 1
ATOM 1321 N N . GLY A 1 175 ? -7.578 -2.360 17.867 1.00 79.56 175 GLY A N 1
ATOM 1322 C CA . GLY A 1 175 ? -6.865 -3.118 18.896 1.00 79.56 175 GLY A CA 1
ATOM 1323 C C . GLY A 1 175 ? -7.780 -3.575 20.037 1.00 79.56 175 GLY A C 1
ATOM 1324 O O . GLY A 1 175 ? -8.902 -3.086 20.185 1.00 79.56 175 GLY A O 1
ATOM 1325 N N . ASP A 1 176 ? -7.300 -4.525 20.840 1.00 87.69 176 ASP A N 1
ATOM 1326 C CA . ASP A 1 176 ? -7.906 -4.832 22.138 1.00 87.69 176 ASP A CA 1
ATOM 1327 C C . ASP A 1 176 ? -7.313 -3.891 23.187 1.00 87.69 176 ASP A C 1
ATOM 1329 O O . ASP A 1 176 ? -6.119 -3.942 23.478 1.00 87.69 176 ASP A O 1
ATOM 1333 N N . TYR A 1 177 ? -8.155 -3.020 23.722 1.00 89.31 177 TYR A N 1
ATOM 1334 C CA . TYR A 1 177 ? -7.802 -2.024 24.723 1.00 89.31 177 TYR A CA 1
ATOM 1335 C C . TYR A 1 177 ? -8.334 -2.390 26.108 1.00 89.31 177 TYR A C 1
ATOM 1337 O O . TYR A 1 177 ? -8.229 -1.588 27.034 1.00 89.31 177 TYR A O 1
ATOM 1345 N N . THR A 1 178 ? -8.917 -3.579 26.275 1.00 88.38 178 THR A N 1
ATOM 1346 C CA . THR A 1 178 ? -9.449 -4.033 27.561 1.00 88.38 178 THR A CA 1
ATOM 1347 C C . THR A 1 178 ? -8.333 -4.077 28.611 1.00 88.38 178 THR A C 1
ATOM 1349 O O . THR A 1 178 ? -7.259 -4.627 28.380 1.00 88.38 178 THR A O 1
ATOM 1352 N N . ASN A 1 179 ? -8.601 -3.528 29.797 1.00 88.69 179 ASN A N 1
ATOM 1353 C CA . ASN A 1 179 ? -7.671 -3.310 30.914 1.00 88.69 179 ASN A CA 1
ATOM 1354 C C . ASN A 1 179 ? -6.615 -2.209 30.713 1.00 88.69 179 ASN A C 1
ATOM 1356 O O . ASN A 1 179 ? -5.844 -1.953 31.640 1.00 88.69 179 ASN A O 1
ATOM 1360 N N . SER A 1 180 ? -6.581 -1.528 29.567 1.00 91.88 180 SER A N 1
ATOM 1361 C CA . SER A 1 180 ? -5.671 -0.400 29.347 1.00 91.88 180 SER A CA 1
ATOM 1362 C C . SER A 1 180 ? -6.196 0.896 29.989 1.00 91.88 180 SER A C 1
ATOM 1364 O O . SER A 1 180 ? -7.417 1.087 30.070 1.00 91.88 180 SER A O 1
ATOM 1366 N N . PRO A 1 181 ? -5.309 1.820 30.411 1.00 93.12 181 PRO A N 1
ATOM 1367 C CA . PRO A 1 181 ? -5.708 3.132 30.921 1.00 93.12 181 PRO A CA 1
ATOM 1368 C C . PRO A 1 181 ? -6.462 3.946 29.862 1.00 93.12 181 PRO A C 1
ATOM 1370 O O . PRO A 1 181 ? -5.947 4.222 28.778 1.00 93.12 181 PRO A O 1
ATOM 1373 N N . MET A 1 182 ? -7.695 4.366 30.160 1.00 91.50 182 MET A N 1
ATOM 1374 C CA . MET A 1 182 ? -8.569 4.984 29.153 1.00 91.50 182 MET A CA 1
ATOM 1375 C C . MET A 1 182 ? -8.039 6.320 28.618 1.00 91.50 182 MET A C 1
ATOM 1377 O O . MET A 1 182 ? -8.278 6.662 27.462 1.00 91.50 182 MET A O 1
ATOM 1381 N N . ASN A 1 183 ? -7.296 7.074 29.425 1.00 91.56 183 ASN A N 1
ATOM 1382 C CA . ASN A 1 183 ? -6.640 8.307 28.992 1.00 91.56 183 ASN A CA 1
ATOM 1383 C C . ASN A 1 183 ? -5.596 8.059 27.888 1.00 91.56 183 ASN A C 1
ATOM 1385 O O . ASN A 1 183 ? -5.561 8.817 26.919 1.00 91.56 183 ASN A O 1
ATOM 1389 N N . GLU A 1 184 ? -4.784 7.009 28.017 1.00 90.69 184 GLU A N 1
ATOM 1390 C CA . GLU A 1 184 ? -3.754 6.636 27.041 1.00 90.69 184 GLU A CA 1
ATOM 1391 C C . GLU A 1 184 ? -4.398 6.157 25.739 1.00 90.69 184 GLU A C 1
ATOM 1393 O O . GLU A 1 184 ? -4.080 6.663 24.663 1.00 90.69 184 GLU A O 1
ATOM 1398 N N . VAL A 1 185 ? -5.399 5.279 25.847 1.00 90.81 185 VAL A N 1
ATOM 1399 C CA . VAL A 1 185 ? -6.131 4.739 24.692 1.00 90.81 185 VAL A CA 1
ATOM 1400 C C . VAL A 1 185 ? -6.829 5.847 23.901 1.00 90.81 185 VAL A C 1
ATOM 1402 O O . VAL A 1 185 ? -6.784 5.876 22.672 1.00 90.81 185 VAL A O 1
ATOM 1405 N N . VAL A 1 186 ? -7.462 6.806 24.583 1.00 90.25 186 VAL A N 1
ATOM 1406 C CA . VAL A 1 186 ? -8.114 7.942 23.914 1.00 90.25 186 VAL A CA 1
ATOM 1407 C C . VAL A 1 186 ? -7.104 8.802 23.161 1.00 90.25 186 VAL A C 1
ATOM 1409 O O . VAL A 1 186 ? -7.423 9.283 22.073 1.00 90.25 186 VAL A O 1
ATOM 1412 N N . GLN A 1 187 ? -5.914 9.027 23.723 1.00 85.56 187 GLN A N 1
ATOM 1413 C CA . GLN A 1 187 ? -4.862 9.787 23.045 1.00 85.56 187 GLN A CA 1
ATOM 1414 C C . GLN A 1 187 ? -4.354 9.048 21.807 1.00 85.56 187 GLN A C 1
ATOM 1416 O O . GLN A 1 187 ? -4.267 9.661 20.744 1.00 85.56 187 GLN A O 1
ATOM 1421 N N . GLU A 1 188 ? -4.095 7.745 21.924 1.00 84.88 188 GLU A N 1
ATOM 1422 C CA . GLU A 1 188 ? -3.655 6.895 20.816 1.00 84.88 188 GLU A CA 1
ATOM 1423 C C . GLU A 1 188 ? -4.669 6.903 19.663 1.00 84.88 188 GLU A C 1
ATOM 1425 O O . GLU A 1 188 ? -4.335 7.247 18.529 1.00 84.88 188 GLU A O 1
ATOM 1430 N N . LEU A 1 189 ? -5.935 6.599 19.953 1.00 84.44 189 LEU A N 1
ATOM 1431 C CA . LEU A 1 189 ? -6.984 6.508 18.939 1.00 84.44 189 LEU A CA 1
ATOM 1432 C C . LEU A 1 189 ? -7.289 7.867 18.291 1.00 84.44 189 LEU A C 1
ATOM 1434 O O . LEU A 1 189 ? -7.500 7.947 17.081 1.00 84.44 189 LEU A O 1
ATOM 1438 N N . LYS A 1 190 ? -7.262 8.966 19.059 1.00 82.94 190 LYS A N 1
ATOM 1439 C CA . LYS A 1 190 ? -7.404 10.314 18.483 1.00 82.94 190 LYS A CA 1
ATOM 1440 C C . LYS A 1 190 ? -6.207 10.701 17.616 1.00 82.94 190 LYS A C 1
ATOM 1442 O O . LYS A 1 190 ? -6.410 11.373 16.608 1.00 82.94 190 LYS A O 1
ATOM 1447 N N . ALA A 1 191 ? -4.992 10.273 17.965 1.00 74.69 191 ALA A N 1
ATOM 1448 C CA . ALA A 1 191 ? -3.807 10.474 17.129 1.00 74.69 191 ALA A CA 1
ATOM 1449 C C . ALA A 1 191 ? -3.901 9.705 15.799 1.00 74.69 191 ALA A C 1
ATOM 1451 O O . ALA A 1 191 ? -3.389 10.171 14.786 1.00 74.69 191 ALA A O 1
ATOM 1452 N N . GLN A 1 192 ? -4.629 8.584 15.774 1.00 71.62 192 GLN A N 1
ATOM 1453 C CA . GLN A 1 192 ? -4.987 7.859 14.547 1.00 71.62 192 GLN A CA 1
ATOM 1454 C C . GLN A 1 192 ? -6.146 8.515 13.762 1.00 71.62 192 GLN A C 1
ATOM 1456 O O . GLN A 1 192 ? -6.583 7.987 12.740 1.00 71.62 192 GLN A O 1
ATOM 1461 N N . GLY A 1 193 ? -6.667 9.659 14.220 1.00 70.00 193 GLY A N 1
ATOM 1462 C CA . GLY A 1 193 ? -7.775 10.372 13.580 1.00 70.00 193 GLY A CA 1
ATOM 1463 C C . GLY A 1 193 ? -9.153 9.742 13.812 1.00 70.00 193 GLY A C 1
ATOM 1464 O O . GLY A 1 193 ? -10.093 10.071 13.089 1.00 70.00 193 GLY A O 1
ATOM 1465 N N . LEU A 1 194 ? -9.285 8.846 14.798 1.00 81.38 194 LEU A N 1
ATOM 1466 C CA . LEU A 1 194 ? -10.527 8.135 15.110 1.00 81.38 194 LEU A CA 1
ATOM 1467 C C . LEU A 1 194 ? -11.419 8.939 16.063 1.00 81.38 194 LEU A C 1
ATOM 1469 O O . LEU A 1 194 ? -10.952 9.651 16.957 1.00 81.38 194 LEU A O 1
ATOM 1473 N N . GLN A 1 195 ? -12.736 8.804 15.896 1.00 81.00 195 GLN A N 1
ATOM 1474 C CA . GLN A 1 195 ? -13.717 9.459 16.762 1.00 81.00 195 GLN A CA 1
ATOM 1475 C C . GLN A 1 195 ? -14.001 8.598 17.992 1.00 81.00 195 GLN A C 1
ATOM 1477 O O . GLN A 1 195 ? -14.679 7.580 17.896 1.00 81.00 195 GLN A O 1
ATOM 1482 N N . VAL A 1 196 ? -13.517 9.023 19.160 1.00 88.25 196 VAL A N 1
ATOM 1483 C CA . VAL A 1 196 ? -13.642 8.257 20.410 1.00 88.25 196 VAL A CA 1
ATOM 1484 C C . VAL A 1 196 ? -14.613 8.923 21.377 1.00 88.25 196 VAL A C 1
ATOM 1486 O O . VAL A 1 196 ? -14.545 10.128 21.621 1.00 88.25 196 VAL A O 1
ATOM 1489 N N . THR A 1 197 ? -15.500 8.132 21.969 1.00 88.19 197 THR A N 1
ATOM 1490 C CA . THR A 1 197 ? -16.403 8.527 23.054 1.00 88.19 197 THR A CA 1
ATOM 1491 C C . THR A 1 197 ? -16.153 7.664 24.275 1.00 88.19 197 THR A C 1
ATOM 1493 O O . THR A 1 197 ? -16.099 6.444 24.169 1.00 88.19 197 THR A O 1
ATOM 1496 N N . THR A 1 198 ? -16.016 8.297 25.437 1.00 88.69 198 THR A N 1
ATOM 1497 C CA . THR A 1 198 ? -15.769 7.605 26.702 1.00 88.69 198 THR A CA 1
ATOM 1498 C C . THR A 1 198 ? -16.994 7.618 27.607 1.00 88.69 198 THR A C 1
ATOM 1500 O O . THR A 1 198 ? -17.707 8.622 27.725 1.00 88.69 198 THR A O 1
ATOM 1503 N N . LEU A 1 199 ? -17.219 6.488 28.272 1.00 87.25 199 LEU A N 1
ATOM 1504 C CA . LEU A 1 199 ? -18.255 6.279 29.274 1.00 87.25 199 LEU A CA 1
ATOM 1505 C C . LEU A 1 199 ? -17.600 5.773 30.561 1.00 87.25 199 LEU A C 1
ATOM 1507 O O . LEU A 1 199 ? -17.073 4.667 30.588 1.00 87.25 199 LEU A O 1
ATOM 1511 N N . GLY A 1 200 ? -17.648 6.569 31.626 1.00 83.81 200 GLY A N 1
ATOM 1512 C CA . GLY A 1 200 ? -16.935 6.266 32.871 1.00 83.81 200 GLY A CA 1
ATOM 1513 C C . GLY A 1 200 ? -15.465 6.692 32.838 1.00 83.81 200 GLY A C 1
ATOM 1514 O O . GLY A 1 200 ? -15.046 7.456 31.964 1.00 83.81 200 GLY A O 1
ATOM 1515 N N . GLU A 1 201 ? -14.702 6.214 33.818 1.00 84.88 201 GLU A N 1
ATOM 1516 C CA . GLU A 1 201 ? -13.302 6.581 34.063 1.00 84.88 201 GLU A CA 1
ATOM 1517 C C . GLU A 1 201 ? -12.444 5.327 34.329 1.00 84.88 201 GLU A C 1
ATOM 1519 O O . GLU A 1 201 ? -12.938 4.204 34.296 1.00 84.88 201 GLU A O 1
ATOM 1524 N N . GLY A 1 202 ? -11.140 5.494 34.557 1.00 88.81 202 GLY A N 1
ATOM 1525 C CA . GLY A 1 202 ? -10.241 4.381 34.882 1.00 88.81 202 GLY A CA 1
ATOM 1526 C C . GLY A 1 202 ? -9.812 3.551 33.670 1.00 88.81 202 GLY A C 1
ATOM 1527 O O . GLY A 1 202 ? -9.490 4.102 32.614 1.00 88.81 202 GLY A O 1
ATOM 1528 N N . ASN A 1 203 ? -9.753 2.230 33.838 1.00 91.62 203 ASN A N 1
ATOM 1529 C CA . ASN A 1 203 ? -9.344 1.309 32.779 1.00 91.62 203 ASN A CA 1
ATOM 1530 C C . ASN A 1 203 ? -10.528 0.948 31.885 1.00 91.62 203 ASN A C 1
ATOM 1532 O O . ASN A 1 203 ? -11.674 0.943 32.327 1.00 91.62 203 ASN A O 1
ATOM 1536 N N . VAL A 1 204 ? -10.258 0.622 30.624 1.00 90.94 204 VAL A N 1
ATOM 1537 C CA . VAL A 1 204 ? -11.292 0.166 29.691 1.00 90.94 204 VAL A CA 1
ATOM 1538 C C . VAL A 1 204 ? -11.785 -1.224 30.110 1.00 90.94 204 VAL A C 1
ATOM 1540 O O . VAL A 1 204 ? -11.020 -2.182 30.159 1.00 90.94 204 VAL A O 1
ATOM 1543 N N . VAL A 1 205 ? -13.080 -1.335 30.386 1.00 91.12 205 VAL A N 1
ATOM 1544 C CA . VAL A 1 205 ? -13.787 -2.579 30.727 1.00 91.12 205 VAL A CA 1
ATOM 1545 C C . VAL A 1 205 ? -14.458 -3.185 29.495 1.00 91.12 205 VAL A C 1
ATOM 1547 O O . VAL A 1 205 ? -14.497 -4.403 29.344 1.00 91.12 205 VAL A O 1
ATOM 1550 N N . LYS A 1 206 ? -15.007 -2.339 28.615 1.00 88.31 206 LYS A N 1
ATOM 1551 C CA . LYS A 1 206 ? -15.612 -2.743 27.338 1.00 88.31 206 LYS A CA 1
ATOM 1552 C C . LYS A 1 206 ? -15.269 -1.736 26.248 1.00 88.31 206 LYS A C 1
ATOM 1554 O O . LYS A 1 206 ? -15.169 -0.537 26.513 1.00 88.31 206 LYS A O 1
ATOM 1559 N N . GLN A 1 207 ? -15.179 -2.214 25.015 1.00 87.88 207 GLN A N 1
ATOM 1560 C CA . GLN A 1 207 ? -15.020 -1.382 23.829 1.00 87.88 207 GLN A CA 1
ATOM 1561 C C . GLN A 1 207 ? -16.051 -1.755 22.767 1.00 87.88 207 GLN A C 1
ATOM 1563 O O . GLN A 1 207 ? -16.486 -2.899 22.681 1.00 87.88 207 GLN A O 1
ATOM 1568 N N . PHE A 1 208 ? -16.422 -0.782 21.945 1.00 81.31 208 PHE A N 1
ATOM 1569 C CA . PHE A 1 208 ? -17.205 -0.997 20.741 1.00 81.31 208 PHE A CA 1
ATOM 1570 C C . PHE A 1 208 ? -16.608 -0.168 19.599 1.00 81.31 208 PHE A C 1
ATOM 1572 O O . PHE A 1 208 ? -16.393 1.029 19.798 1.00 81.31 208 PHE A O 1
ATOM 1579 N N . PRO A 1 209 ? -16.398 -0.728 18.396 1.00 84.62 209 PRO A N 1
ATOM 1580 C CA . PRO A 1 209 ? -16.566 -2.137 18.011 1.00 84.62 209 PRO A CA 1
ATOM 1581 C C . PRO A 1 209 ? -15.710 -3.131 18.808 1.00 84.62 209 PRO A C 1
ATOM 1583 O O . PRO A 1 209 ? -14.799 -2.740 19.536 1.00 84.62 209 PRO A O 1
ATOM 1586 N N . GLU A 1 210 ? -16.019 -4.420 18.668 1.00 79.19 210 GLU A N 1
ATOM 1587 C CA . GLU A 1 210 ? -15.239 -5.493 19.293 1.00 79.19 210 GLU A CA 1
ATOM 1588 C C . GLU A 1 210 ? -13.771 -5.467 18.827 1.00 79.19 210 GLU A C 1
ATOM 1590 O O . GLU A 1 210 ? -13.482 -5.012 17.710 1.00 79.19 210 GLU A O 1
ATOM 1595 N N . PRO A 1 211 ? -12.833 -5.980 19.640 1.00 77.50 211 PRO A N 1
ATOM 1596 C CA . PRO A 1 211 ? -11.444 -6.114 19.233 1.00 77.50 211 PRO A CA 1
ATOM 1597 C C . PRO A 1 211 ? -11.282 -6.881 17.916 1.00 77.50 211 PRO A C 1
ATOM 1599 O O . PRO A 1 211 ? -12.039 -7.804 17.602 1.00 77.50 211 PRO A O 1
ATOM 1602 N N . ASN A 1 212 ? -10.247 -6.523 17.157 1.00 69.50 212 ASN A N 1
ATOM 1603 C CA . ASN A 1 212 ? -9.888 -7.107 15.861 1.00 69.50 212 ASN A CA 1
ATOM 1604 C C . ASN A 1 212 ? -10.953 -6.945 14.764 1.00 69.50 212 ASN A C 1
ATOM 1606 O O . ASN A 1 212 ? -10.860 -7.576 13.708 1.00 69.50 212 ASN A O 1
ATOM 1610 N N . GLN A 1 213 ? -11.953 -6.088 14.975 1.00 63.44 213 GLN A N 1
ATOM 1611 C CA . GLN A 1 213 ? -12.871 -5.689 13.916 1.00 63.44 213 GLN A CA 1
ATOM 1612 C C . GLN A 1 213 ? -12.210 -4.668 12.995 1.00 63.44 213 GLN A C 1
ATOM 1614 O O . GLN A 1 213 ? -11.425 -3.819 13.423 1.00 63.44 213 GLN A O 1
ATOM 1619 N N . VAL A 1 214 ? -12.562 -4.746 11.714 1.00 61.25 214 VAL A N 1
ATOM 1620 C CA . VAL A 1 214 ? -12.184 -3.733 10.733 1.00 61.25 214 VAL A CA 1
ATOM 1621 C C . VAL A 1 214 ? -13.100 -2.531 10.922 1.00 61.25 214 VAL A C 1
ATOM 1623 O O . VAL A 1 214 ? -14.315 -2.648 10.760 1.00 61.25 214 VAL A O 1
ATOM 1626 N N . ILE A 1 215 ? -12.516 -1.383 11.247 1.00 70.81 215 ILE A N 1
ATOM 1627 C CA . ILE A 1 215 ? -13.225 -0.135 11.512 1.00 70.81 215 ILE A CA 1
ATOM 1628 C C . ILE A 1 215 ? -12.837 0.941 10.513 1.00 70.81 215 ILE A C 1
ATOM 1630 O O . ILE A 1 215 ? -11.688 1.002 10.079 1.00 70.81 215 ILE A O 1
ATOM 1634 N N . SER A 1 216 ? -13.778 1.805 10.144 1.00 67.25 216 SER A N 1
ATOM 1635 C CA . SER A 1 216 ? -13.472 2.969 9.317 1.00 67.25 216 SER A CA 1
ATOM 1636 C C . SER A 1 216 ? -13.051 4.181 10.159 1.00 67.25 216 SER A C 1
ATOM 1638 O O . SER A 1 216 ? -13.478 4.333 11.296 1.00 67.25 216 SER A O 1
ATOM 1640 N N . ASN A 1 217 ? -12.239 5.092 9.619 1.00 68.25 217 ASN A N 1
ATOM 1641 C CA . ASN A 1 217 ? -11.800 6.296 10.350 1.00 68.25 217 ASN A CA 1
ATOM 1642 C C . ASN A 1 217 ? -12.938 7.248 10.794 1.00 68.25 217 ASN A C 1
ATOM 1644 O O . ASN A 1 217 ? -12.771 8.037 11.719 1.00 68.25 217 ASN A O 1
ATOM 1648 N N . ASN A 1 218 ? -14.098 7.186 10.140 1.00 66.75 218 ASN A N 1
ATOM 1649 C CA . ASN A 1 218 ? -15.319 7.897 10.528 1.00 66.75 218 ASN A CA 1
ATOM 1650 C C . ASN A 1 218 ? -16.202 7.094 11.499 1.00 66.75 218 ASN A C 1
ATOM 1652 O O . ASN A 1 218 ? -17.237 7.599 11.931 1.00 66.75 218 ASN A O 1
ATOM 1656 N N . GLN A 1 219 ? -15.831 5.851 11.810 1.00 69.75 219 GLN A N 1
ATOM 1657 C CA . GLN A 1 219 ? -16.563 5.003 12.732 1.00 69.75 219 GLN A CA 1
ATOM 1658 C C . GLN A 1 219 ? -16.322 5.477 14.157 1.00 69.75 219 GLN A C 1
ATOM 1660 O O . GLN A 1 219 ? -15.192 5.738 14.573 1.00 69.75 219 GLN A O 1
ATOM 1665 N N . GLN A 1 220 ? -17.409 5.591 14.909 1.00 77.69 220 GLN A N 1
ATOM 1666 C CA . GLN A 1 220 ? -17.336 5.962 16.305 1.00 77.69 220 GLN A CA 1
ATOM 1667 C C . GLN A 1 220 ? -16.846 4.772 17.132 1.00 77.69 220 GLN A C 1
ATOM 1669 O O . GLN A 1 220 ? -17.419 3.684 17.071 1.00 77.69 220 GLN A O 1
ATOM 1674 N N . ILE A 1 221 ? -15.801 5.000 17.922 1.00 86.81 221 ILE A N 1
ATOM 1675 C CA . ILE A 1 221 ? -15.318 4.069 18.935 1.00 86.81 221 ILE A CA 1
ATOM 1676 C C . ILE A 1 221 ? -15.882 4.507 20.276 1.00 86.81 221 ILE A C 1
ATOM 1678 O O . ILE A 1 221 ? -15.796 5.679 20.651 1.00 86.81 221 ILE A O 1
ATOM 1682 N N . ILE A 1 222 ? -16.451 3.564 21.013 1.00 88.62 222 ILE A N 1
ATOM 1683 C CA . ILE A 1 222 ? -16.970 3.794 22.353 1.00 88.62 222 ILE A CA 1
ATOM 1684 C C . ILE A 1 222 ? -16.150 2.961 23.326 1.00 88.62 222 ILE A C 1
ATOM 1686 O O . ILE A 1 222 ? -16.082 1.743 23.200 1.00 88.62 222 ILE A O 1
ATOM 1690 N N . LEU A 1 223 ? -15.540 3.626 24.301 1.00 90.56 223 LEU A N 1
ATOM 1691 C CA . LEU A 1 223 ? -14.806 2.991 25.388 1.00 90.56 223 LEU A CA 1
ATOM 1692 C C . LEU A 1 223 ? -15.608 3.157 26.671 1.00 90.56 223 LEU A C 1
ATOM 1694 O O . LEU A 1 223 ? -15.993 4.273 27.028 1.00 90.56 223 LEU A O 1
ATOM 1698 N N . ARG A 1 224 ? -15.858 2.054 27.367 1.00 88.50 224 ARG A N 1
ATOM 1699 C CA . ARG A 1 224 ? -16.478 2.049 28.688 1.00 88.50 224 ARG A CA 1
ATOM 1700 C C . ARG A 1 224 ? -15.438 1.663 29.722 1.00 88.50 224 ARG A C 1
ATOM 1702 O O . ARG A 1 224 ? -14.860 0.588 29.609 1.00 88.50 224 ARG A O 1
ATOM 1709 N N . GLY A 1 225 ? -15.253 2.506 30.728 1.00 86.62 225 GLY A N 1
ATOM 1710 C CA . GLY A 1 225 ? -14.485 2.183 31.923 1.00 86.62 225 GLY A CA 1
ATOM 1711 C C . GLY A 1 225 ? -15.356 1.909 33.142 1.00 86.62 225 GLY A C 1
ATOM 1712 O O . GLY A 1 225 ? -16.555 1.630 33.031 1.00 86.62 225 GLY A O 1
ATOM 1713 N N . ASP A 1 226 ? -14.731 2.002 34.308 1.00 76.69 226 ASP A N 1
ATOM 1714 C CA . ASP A 1 226 ? -15.364 1.814 35.605 1.00 76.69 226 ASP A CA 1
ATOM 1715 C C . ASP A 1 226 ? -16.197 3.046 36.016 1.00 76.69 226 ASP A C 1
ATOM 1717 O O . ASP A 1 226 ? -15.891 4.192 35.672 1.00 76.69 226 ASP A O 1
ATOM 1721 N N . GLY A 1 227 ? -17.279 2.808 36.768 1.00 70.44 227 GLY A N 1
ATOM 1722 C CA . GLY A 1 227 ? -18.158 3.850 37.315 1.00 70.44 227 GLY A CA 1
ATOM 1723 C C . GLY A 1 227 ? -19.579 3.890 36.735 1.00 70.44 227 GLY A C 1
ATOM 1724 O O . GLY A 1 227 ? -19.983 3.063 35.917 1.00 70.44 227 GLY A O 1
ATOM 1725 N N . GLN A 1 228 ? -20.376 4.852 37.214 1.00 65.81 228 GLN A N 1
ATOM 1726 C CA . GLN A 1 228 ? -21.744 5.088 36.739 1.00 65.81 228 GLN A CA 1
ATOM 1727 C C . GLN A 1 228 ? -21.706 5.623 35.300 1.00 65.81 228 GLN A C 1
ATOM 1729 O O . GLN A 1 228 ? -21.104 6.660 35.024 1.00 65.81 228 GLN A O 1
ATOM 1734 N N . VAL A 1 229 ? -22.363 4.915 34.381 1.00 67.81 229 VAL A N 1
ATOM 1735 C CA . VAL A 1 229 ? -22.527 5.365 32.995 1.00 67.81 229 VAL A CA 1
ATOM 1736 C C . VAL A 1 229 ? -23.617 6.427 32.970 1.00 67.81 229 VAL A C 1
ATOM 1738 O O . VAL A 1 229 ? -24.762 6.129 33.296 1.00 67.81 229 VAL A O 1
ATOM 1741 N N . ASP A 1 230 ? -23.273 7.649 32.567 1.00 71.94 230 ASP A N 1
ATOM 1742 C CA . ASP A 1 230 ? -24.256 8.703 32.319 1.00 71.94 230 ASP A CA 1
ATOM 1743 C C . ASP A 1 230 ? -25.164 8.301 31.137 1.00 71.94 230 ASP A C 1
ATOM 1745 O O . ASP A 1 230 ? -24.693 8.266 29.992 1.00 71.94 230 ASP A O 1
ATOM 1749 N N . PRO A 1 231 ? -26.461 8.012 31.370 1.00 68.06 231 PRO A N 1
ATOM 1750 C CA . PRO A 1 231 ? -27.371 7.571 30.319 1.00 68.06 231 PRO A CA 1
ATOM 1751 C C . PRO A 1 231 ? -27.574 8.625 29.228 1.00 68.06 231 PRO A C 1
ATOM 1753 O O . PRO A 1 231 ? -27.906 8.274 28.096 1.00 68.06 231 PRO A O 1
ATOM 1756 N N . GLN A 1 232 ? -27.342 9.911 29.525 1.00 71.69 232 GLN A N 1
ATOM 1757 C CA . GLN A 1 232 ? -27.463 10.976 28.528 1.00 71.69 232 GLN A CA 1
ATOM 1758 C C . GLN A 1 232 ? -26.405 10.855 27.427 1.00 71.69 232 GLN A C 1
ATOM 1760 O O . GLN A 1 232 ? -26.671 11.218 26.282 1.00 71.69 232 GLN A O 1
ATOM 1765 N N . LYS A 1 233 ? -25.242 10.259 27.720 1.00 68.94 233 LYS A N 1
ATOM 1766 C CA . LYS A 1 233 ? -24.184 10.013 26.725 1.00 68.94 233 LYS A CA 1
ATOM 1767 C C . LYS A 1 233 ? -24.515 8.883 25.742 1.00 68.94 233 LYS A C 1
ATOM 1769 O O . LYS A 1 233 ? -23.824 8.733 24.735 1.00 68.94 233 LYS A O 1
ATOM 1774 N N . LEU A 1 234 ? -25.571 8.109 26.008 1.00 66.12 234 LEU A N 1
ATOM 1775 C CA . LEU A 1 234 ? -26.086 7.067 25.113 1.00 66.12 234 LEU A CA 1
ATOM 1776 C C . LEU A 1 234 ? -27.194 7.577 24.177 1.00 66.12 234 LEU A C 1
ATOM 1778 O O . LEU A 1 234 ? -27.576 6.882 23.234 1.00 66.12 234 LEU A O 1
ATOM 1782 N N . VAL A 1 235 ? -27.711 8.790 24.401 1.00 68.38 235 VAL A N 1
ATOM 1783 C CA . VAL A 1 235 ? -28.775 9.371 23.574 1.00 68.38 235 VAL A CA 1
ATOM 1784 C C . VAL A 1 235 ? -28.244 9.642 22.162 1.00 68.38 235 VAL A C 1
ATOM 1786 O O . VAL A 1 235 ? -27.218 10.292 21.977 1.00 68.38 235 VAL A O 1
ATOM 1789 N N . GLY A 1 236 ? -28.943 9.118 21.150 1.00 62.50 236 GLY A N 1
ATOM 1790 C CA . GLY A 1 236 ? -28.545 9.221 19.741 1.00 62.50 236 GLY A CA 1
ATOM 1791 C C . GLY A 1 236 ? -27.565 8.140 19.263 1.00 62.50 236 GLY A C 1
ATOM 1792 O O . GLY A 1 236 ? -27.142 8.191 18.111 1.00 62.50 236 GLY A O 1
ATOM 1793 N N . LYS A 1 237 ? -27.211 7.164 20.112 1.00 69.00 237 LYS A N 1
ATOM 1794 C CA . LYS A 1 237 ? -26.466 5.959 19.713 1.00 69.00 237 LYS A CA 1
ATOM 1795 C C . LYS A 1 237 ? -27.413 4.895 19.158 1.00 69.00 237 LYS A C 1
ATOM 1797 O O . LYS A 1 237 ? -28.565 4.777 19.574 1.00 69.00 237 LYS A O 1
ATOM 1802 N N . SER A 1 238 ? -26.924 4.108 18.213 1.00 65.06 238 SER A N 1
ATOM 1803 C CA . SER A 1 238 ? -27.598 2.938 17.664 1.00 65.06 238 SER A CA 1
ATOM 1804 C C . SER A 1 238 ? -27.762 1.829 18.710 1.00 65.06 238 SER A C 1
ATOM 1806 O O . SER A 1 238 ? -27.043 1.741 19.706 1.00 65.06 238 SER A O 1
ATOM 1808 N N . VAL A 1 239 ? -28.699 0.917 18.447 1.00 65.44 239 VAL A N 1
ATOM 1809 C CA . VAL A 1 239 ? -28.954 -0.250 19.308 1.00 65.44 239 VAL A CA 1
ATOM 1810 C C . VAL A 1 239 ? -27.721 -1.159 19.414 1.00 65.44 239 VAL A C 1
ATOM 1812 O O . VAL A 1 239 ? -27.498 -1.756 20.464 1.00 65.44 239 VAL A O 1
ATOM 1815 N N . GLY A 1 240 ? -26.919 -1.262 18.348 1.00 60.00 240 GLY A N 1
ATOM 1816 C CA . GLY A 1 240 ? -25.677 -2.040 18.347 1.00 60.00 240 GLY A CA 1
ATOM 1817 C C . GLY A 1 240 ? -24.612 -1.429 19.256 1.00 60.00 240 GLY A C 1
ATOM 1818 O O . GLY A 1 240 ? -24.061 -2.131 20.097 1.00 60.00 240 GLY A O 1
ATOM 1819 N N . GLU A 1 241 ? -24.409 -0.115 19.155 1.00 64.56 241 GLU A N 1
ATOM 1820 C CA . GLU A 1 241 ? -23.503 0.642 20.029 1.00 64.56 241 GLU A CA 1
ATOM 1821 C C . GLU A 1 241 ? -23.907 0.512 21.500 1.00 64.56 241 GLU A C 1
ATOM 1823 O O . GLU A 1 241 ? -23.072 0.189 22.339 1.00 64.56 241 GLU A O 1
ATOM 1828 N N . ALA A 1 242 ? -25.197 0.679 21.813 1.00 66.50 242 ALA A N 1
ATOM 1829 C CA . ALA A 1 242 ? -25.706 0.551 23.177 1.00 66.50 242 ALA A CA 1
ATOM 1830 C C . ALA A 1 242 ? -25.579 -0.880 23.734 1.00 66.50 242 ALA A C 1
ATOM 1832 O O . ALA A 1 242 ? -25.310 -1.051 24.919 1.00 66.50 242 ALA A O 1
ATOM 1833 N N . ARG A 1 243 ? -25.749 -1.917 22.903 1.00 67.81 243 ARG A N 1
ATOM 1834 C CA . ARG A 1 243 ? -25.586 -3.321 23.325 1.00 67.81 243 ARG A CA 1
ATOM 1835 C C . ARG A 1 243 ? -24.130 -3.735 23.507 1.00 67.81 243 ARG A C 1
ATOM 1837 O O . ARG A 1 243 ? -23.868 -4.558 24.372 1.00 67.81 243 ARG A O 1
ATOM 1844 N N . GLY A 1 244 ? -23.207 -3.192 22.714 1.00 61.34 244 GLY A N 1
ATOM 1845 C CA . GLY A 1 244 ? -21.780 -3.512 22.834 1.00 61.34 244 GLY A CA 1
ATOM 1846 C C . GLY A 1 244 ? -21.161 -3.011 24.142 1.00 61.34 244 GLY A C 1
ATOM 1847 O O . GLY A 1 244 ? -20.220 -3.602 24.658 1.00 61.34 244 GLY A O 1
ATOM 1848 N N . ILE A 1 245 ? -21.720 -1.944 24.717 1.00 70.75 245 ILE A N 1
ATOM 1849 C CA . ILE A 1 245 ? -21.164 -1.274 25.901 1.00 70.75 245 ILE A CA 1
ATOM 1850 C C . ILE A 1 245 ? -21.971 -1.481 27.184 1.00 70.75 245 ILE A C 1
ATOM 1852 O O . ILE A 1 245 ? -21.398 -1.284 28.251 1.00 70.75 245 ILE A O 1
ATOM 1856 N N . CYS A 1 246 ? -23.243 -1.888 27.133 1.00 64.25 246 CYS A N 1
ATOM 1857 C CA . CYS A 1 246 ? -24.037 -2.264 28.316 1.00 64.25 246 CYS A CA 1
ATOM 1858 C C . CYS A 1 246 ? -23.700 -3.693 28.756 1.00 64.25 246 CYS A C 1
ATOM 1860 O O . CYS A 1 246 ? -23.240 -3.871 29.909 1.00 64.25 246 CYS A O 1
#

Secondary structure (DSSP, 8-state):
-HHHHHHHHHHTTTEE-------EEE-TTT--EEEE--TTSSS--EE-S-HHHHHHHHHHHHHHHHTTTTSS---SGGGTSSSSSPP-EEEEEEEEPEETTEE-STT-EEEEEEEEESSSS--EEEEEEEESPPTTHHHHHHHHHHHHHHHHHHHHHHHTTS----TT--EEEPP--TTSBHHHHHHHHHHTT-EEEEESEEEEEEEESPTT-EEETTSEEEEEEES---GGGGTT--HHHHHHH-

pLDDT: mean 76.82, std 15.03, range [34.66, 93.12]

Radius of gyration: 22.72 Å; chains: 1; bounding box: 63×40×77 Å

Foldseek 3Di:
DVVQQVLCCLQPLQFGDDDDDDQFDADPPPRHTPDGDDVPPDDGSDNRDGSLVSLVLLVVLLCVLVVCVPDPCNQASVVLPPDFFQQKRKDKDWAFPDDDPGTDDPQWTKIKIWIFTSSQNGDDIDIDIDGSDDPPCRNVVNVVVRVCRRVVVVVVCVVVVHPPPPRAWHWDFAADQAQPAPVVVVVVLVSVLAAEDEFDGGGFHFKPPDGRDTGTRDDYIYTYDDDDGDVVSCPPPDPRRVVRHD

Sequence (246 aa):
MHLTRAYSAFGNGGVMVTPHIIKSITDADTGEVIYKDTEDKNLAIKQVIKPETAATVVNEMVNAVTYQEGLPNRRATGYLADGGAVPLAIKTGTAEIAGAGGYSKSGEEISSYATIAPANDPRFFMYTV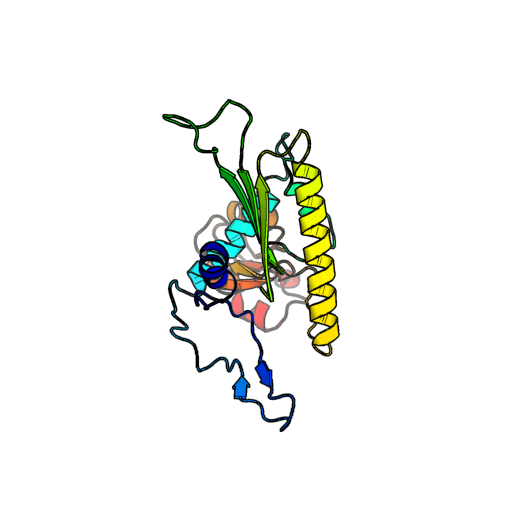LVNPQANYLDFLGTLVKNIANKTTNYLTKKSNGMVVEKNTYRTYLGDYTNSPMNEVVQELKAQGLQVTTLGEGNVVKQFPEPNQVISNNQQIILRGDGQVDPQKLVGKSVGEARGIC

InterPro domains:
  IPR001460 Penicillin-binding protein, transpeptidase [PF00905] (2-149)
  IPR005543 PASTA domain [PF03793] (175-223)
  IPR005543 PASTA domain [PS51178] (168-226)
  IPR005543 PASTA domain [SM00740] (168-227)
  IPR012338 Beta-lactamase/transpeptidase-like [G3DSA:3.40.710.10] (1-167)
  IPR012338 Beta-lactamase/transpeptidase-like [SSF56601] (1-157)
  IPR050515 Class D beta-lactamase/transpeptidase [PTHR30627] (1-160)

Organism: Ascaris suum (NCBI:txid6253)